Protein AF-0000000066033803 (afdb_homodimer)

pLDDT: mean 94.05, std 11.65, range [29.59, 98.81]

Structure (mmCIF, N/CA/C/O backbone):
data_AF-0000000066033803-model_v1
#
loop_
_entity.id
_entity.type
_entity.pdbx_description
1 polymer 'Nucleoside diphosphate kinase'
#
loop_
_atom_site.group_PDB
_atom_site.id
_atom_site.type_symbol
_atom_site.label_atom_id
_atom_site.label_alt_id
_atom_site.label_comp_id
_atom_site.label_asym_id
_atom_site.label_entity_id
_atom_site.label_seq_id
_atom_site.pdbx_PDB_ins_code
_atom_site.Cartn_x
_atom_site.Cartn_y
_atom_site.Cartn_z
_atom_site.occupancy
_atom_site.B_iso_or_equiv
_atom_site.auth_seq_id
_atom_site.auth_comp_id
_atom_site.auth_asym_id
_atom_site.auth_atom_id
_atom_site.pdbx_PDB_model_num
ATOM 1 N N . MET A 1 1 ? 21.031 -4.871 -9.438 1 90.75 1 MET A N 1
ATOM 2 C CA . MET A 1 1 ? 19.859 -4.938 -8.586 1 90.75 1 MET A CA 1
ATOM 3 C C . MET A 1 1 ? 18.688 -5.602 -9.312 1 90.75 1 MET A C 1
ATOM 5 O O . MET A 1 1 ? 18.516 -5.395 -10.516 1 90.75 1 MET A O 1
ATOM 9 N N . GLN A 1 2 ? 18.031 -6.5 -8.609 1 97 2 GLN A N 1
ATOM 10 C CA . GLN A 1 2 ? 16.891 -7.207 -9.188 1 97 2 GLN A CA 1
ATOM 11 C C . GLN A 1 2 ? 15.586 -6.496 -8.852 1 97 2 GLN A C 1
ATOM 13 O O . GLN A 1 2 ? 15.492 -5.797 -7.84 1 97 2 GLN A O 1
ATOM 18 N N . ARG A 1 3 ? 14.672 -6.641 -9.82 1 97.62 3 ARG A N 1
ATOM 19 C CA . ARG A 1 3 ? 13.297 -6.219 -9.578 1 97.62 3 ARG A CA 1
ATOM 20 C C . ARG A 1 3 ? 12.344 -7.406 -9.648 1 97.62 3 ARG A C 1
ATOM 22 O O . ARG A 1 3 ? 12.523 -8.305 -10.477 1 97.62 3 ARG A O 1
ATOM 29 N N . THR A 1 4 ? 11.414 -7.418 -8.812 1 98.38 4 THR A N 1
ATOM 30 C CA . THR A 1 4 ? 10.43 -8.492 -8.797 1 98.38 4 THR A CA 1
ATOM 31 C C . THR A 1 4 ? 9.023 -7.93 -8.57 1 98.38 4 THR A C 1
ATOM 33 O O . THR A 1 4 ? 8.867 -6.836 -8.016 1 98.38 4 THR A O 1
ATOM 36 N N . LEU A 1 5 ? 8.031 -8.641 -9.062 1 98.69 5 LEU A N 1
ATOM 37 C CA . LEU A 1 5 ? 6.633 -8.289 -8.852 1 98.69 5 LEU A CA 1
ATOM 38 C C . LEU A 1 5 ? 6.059 -9.031 -7.652 1 98.69 5 LEU A C 1
ATOM 40 O O . LEU A 1 5 ? 6.289 -10.234 -7.488 1 98.69 5 LEU A O 1
ATOM 44 N N . VAL A 1 6 ? 5.355 -8.344 -6.84 1 98.81 6 VAL A N 1
ATOM 45 C CA . VAL A 1 6 ? 4.543 -8.922 -5.77 1 98.81 6 VAL A CA 1
ATOM 46 C C . VAL A 1 6 ? 3.086 -8.492 -5.945 1 98.81 6 VAL A C 1
ATOM 48 O O . VAL A 1 6 ? 2.803 -7.32 -6.199 1 98.81 6 VAL A O 1
ATOM 51 N N . LEU A 1 7 ? 2.199 -9.398 -5.902 1 98.81 7 LEU A N 1
ATOM 52 C CA . LEU A 1 7 ? 0.768 -9.133 -5.824 1 98.81 7 LEU A CA 1
ATOM 53 C C . LEU A 1 7 ? 0.216 -9.531 -4.457 1 98.81 7 LEU A C 1
ATOM 55 O O . LEU A 1 7 ? 0.415 -10.664 -4.012 1 98.81 7 LEU A O 1
ATOM 59 N N . ILE A 1 8 ? -0.354 -8.617 -3.816 1 98.81 8 ILE A N 1
ATOM 60 C CA . ILE A 1 8 ? -1.174 -8.953 -2.658 1 98.81 8 ILE A CA 1
ATOM 61 C C . ILE A 1 8 ? -2.605 -9.234 -3.102 1 98.81 8 ILE A C 1
ATOM 63 O O . ILE A 1 8 ? -3.279 -8.359 -3.646 1 98.81 8 ILE A O 1
ATOM 67 N N . LYS A 1 9 ? -3.059 -10.422 -2.859 1 98.44 9 LYS A N 1
ATOM 68 C CA . LYS A 1 9 ? -4.258 -10.961 -3.496 1 98.44 9 LYS A CA 1
ATOM 69 C C . LYS A 1 9 ? -5.508 -10.609 -2.699 1 98.44 9 LYS A C 1
ATOM 71 O O . LYS A 1 9 ? -5.418 -10.094 -1.582 1 98.44 9 LYS A O 1
ATOM 76 N N . PRO A 1 10 ? -6.703 -10.883 -3.242 1 98 10 PRO A N 1
ATOM 77 C CA . PRO A 1 10 ? -7.965 -10.453 -2.635 1 98 10 PRO A CA 1
ATOM 78 C C . PRO A 1 10 ? -8.18 -11.039 -1.238 1 98 10 PRO A C 1
ATOM 80 O O . PRO A 1 10 ? -8.734 -10.367 -0.365 1 98 10 PRO A O 1
ATOM 83 N N . ASP A 1 11 ? -7.75 -12.227 -1.008 1 97.62 11 ASP A N 1
ATOM 84 C CA . ASP A 1 11 ? -7.992 -12.852 0.29 1 97.62 11 ASP A CA 1
ATOM 85 C C . ASP A 1 11 ? -7.207 -12.141 1.393 1 97.62 11 ASP A C 1
ATOM 87 O O . ASP A 1 11 ? -7.613 -12.148 2.557 1 97.62 11 ASP A O 1
ATOM 91 N N . ALA A 1 12 ? -6.043 -11.578 1.064 1 97.94 12 ALA A N 1
ATOM 92 C CA . ALA A 1 12 ? -5.289 -10.805 2.045 1 97.94 12 ALA A CA 1
ATOM 93 C C . ALA A 1 12 ? -6.109 -9.617 2.553 1 97.94 12 ALA A C 1
ATOM 95 O O . ALA A 1 12 ? -6.07 -9.289 3.74 1 97.94 12 ALA A O 1
ATOM 96 N N . PHE A 1 13 ? -6.812 -8.945 1.639 1 97.56 13 PHE A N 1
ATOM 97 C CA . PHE A 1 13 ? -7.691 -7.852 2.02 1 97.56 13 PHE A CA 1
ATOM 98 C C . PHE A 1 13 ? -8.844 -8.359 2.881 1 97.56 13 PHE A C 1
ATOM 100 O O . PHE A 1 13 ? -9.148 -7.777 3.926 1 97.56 13 PHE A O 1
ATOM 107 N N . GLU A 1 14 ? -9.461 -9.422 2.436 1 95.81 14 GLU A N 1
ATOM 108 C CA . GLU A 1 14 ? -10.609 -9.984 3.137 1 95.81 14 GLU A CA 1
ATOM 109 C C . GLU A 1 14 ? -10.25 -10.344 4.578 1 95.81 14 GLU A C 1
ATOM 111 O O . GLU A 1 14 ? -11.07 -10.18 5.484 1 95.81 14 GLU A O 1
ATOM 116 N N . ARG A 1 15 ? -9.07 -10.758 4.773 1 96.19 15 ARG A N 1
ATOM 117 C CA . ARG A 1 15 ? -8.672 -11.266 6.078 1 96.19 15 ARG A CA 1
ATOM 118 C C . ARG A 1 15 ? -7.844 -10.234 6.836 1 96.19 15 ARG A C 1
ATOM 120 O O . ARG A 1 15 ? -7.297 -10.523 7.902 1 96.19 15 ARG A O 1
ATOM 127 N N . SER A 1 16 ? -7.676 -9.062 6.328 1 96.81 16 SER A N 1
ATOM 128 C CA . SER A 1 16 ? -6.938 -7.969 6.953 1 96.81 16 SER A CA 1
ATOM 129 C C . SER A 1 16 ? -5.488 -8.359 7.223 1 96.81 16 SER A C 1
ATOM 131 O O . SER A 1 16 ? -4.984 -8.18 8.336 1 96.81 16 SER A O 1
ATOM 133 N N . LEU A 1 17 ? -4.863 -8.844 6.152 1 97.81 17 LEU A N 1
ATOM 134 C CA . LEU A 1 17 ? -3.49 -9.312 6.293 1 97.81 17 LEU A CA 1
ATOM 135 C C . LEU A 1 17 ? -2.549 -8.531 5.383 1 97.81 17 LEU A C 1
ATOM 137 O O . LEU A 1 17 ? -1.372 -8.883 5.258 1 97.81 17 LEU A O 1
ATOM 141 N N . VAL A 1 18 ? -3.018 -7.492 4.746 1 98.56 18 VAL A N 1
ATOM 142 C CA . VAL A 1 18 ? -2.227 -6.719 3.795 1 98.56 18 VAL A CA 1
ATOM 143 C C . VAL A 1 18 ? -0.998 -6.141 4.496 1 98.56 18 VAL A C 1
ATOM 145 O O . VAL A 1 18 ? 0.129 -6.309 4.023 1 98.56 18 VAL A O 1
ATOM 148 N N . ALA A 1 19 ? -1.226 -5.539 5.609 1 98.44 19 ALA A N 1
ATOM 149 C CA . ALA A 1 19 ? -0.136 -4.895 6.336 1 98.44 19 ALA A CA 1
ATOM 150 C C . ALA A 1 19 ? 0.877 -5.922 6.832 1 98.44 19 ALA A C 1
ATOM 152 O O . ALA A 1 19 ? 2.084 -5.66 6.832 1 98.44 19 ALA A O 1
ATOM 153 N N . GLU A 1 20 ? 0.377 -7.043 7.289 1 98.12 20 GLU A N 1
ATOM 154 C CA . GLU A 1 20 ? 1.265 -8.109 7.742 1 98.12 20 GLU A CA 1
ATOM 155 C C . GLU A 1 20 ? 2.199 -8.562 6.625 1 98.12 20 GLU A C 1
ATOM 157 O O . GLU A 1 20 ? 3.408 -8.688 6.828 1 98.12 20 GLU A O 1
ATOM 162 N N . ILE A 1 21 ? 1.65 -8.797 5.461 1 98.62 21 ILE A N 1
ATOM 163 C CA . ILE A 1 21 ? 2.424 -9.242 4.309 1 98.62 21 ILE A CA 1
ATOM 164 C C . ILE A 1 21 ? 3.449 -8.18 3.93 1 98.62 21 ILE A C 1
ATOM 166 O O . ILE A 1 21 ? 4.641 -8.469 3.801 1 98.62 21 ILE A O 1
ATOM 170 N N . MET A 1 22 ? 3 -6.941 3.799 1 98.5 22 MET A N 1
ATOM 171 C CA . MET A 1 22 ? 3.895 -5.844 3.438 1 98.5 22 MET A CA 1
ATOM 172 C C . MET A 1 22 ? 4.977 -5.656 4.496 1 98.5 22 MET A C 1
ATOM 174 O O . MET A 1 22 ? 6.117 -5.32 4.172 1 98.5 22 MET A O 1
ATOM 178 N N . GLY A 1 23 ? 4.586 -5.871 5.762 1 98.25 23 GLY A N 1
ATOM 179 C CA . GLY A 1 23 ? 5.531 -5.711 6.855 1 98.25 23 GLY A CA 1
ATOM 180 C C . GLY A 1 23 ? 6.672 -6.707 6.809 1 98.25 23 GLY A C 1
ATOM 181 O O . GLY A 1 23 ? 7.824 -6.352 7.07 1 98.25 23 GLY A O 1
ATOM 182 N N . ARG A 1 24 ? 6.359 -7.895 6.535 1 98.25 24 ARG A N 1
ATOM 183 C CA . ARG A 1 24 ? 7.387 -8.922 6.457 1 98.25 24 ARG A CA 1
ATOM 184 C C . ARG A 1 24 ? 8.383 -8.625 5.34 1 98.25 24 ARG A C 1
ATOM 186 O O . ARG A 1 24 ? 9.586 -8.859 5.492 1 98.25 24 ARG A O 1
ATOM 193 N N . ILE A 1 25 ? 7.93 -8.086 4.219 1 98.31 25 ILE A N 1
ATOM 194 C CA . ILE A 1 25 ? 8.812 -7.734 3.109 1 98.31 25 ILE A CA 1
ATOM 195 C C . ILE A 1 25 ? 9.594 -6.469 3.453 1 98.31 25 ILE A C 1
ATOM 197 O O . ILE A 1 25 ? 10.797 -6.379 3.174 1 98.31 25 ILE A O 1
ATOM 201 N N . GLU A 1 26 ? 8.922 -5.512 4.074 1 97.5 26 GLU A N 1
ATOM 202 C CA . GLU A 1 26 ? 9.516 -4.23 4.449 1 97.5 26 GLU A CA 1
ATOM 203 C C . GLU A 1 26 ? 10.711 -4.43 5.375 1 97.5 26 GLU A C 1
ATOM 205 O O . GLU A 1 26 ? 11.688 -3.682 5.301 1 97.5 26 GLU A O 1
ATOM 210 N N . LYS A 1 27 ? 10.688 -5.422 6.215 1 96.31 27 LYS A N 1
ATOM 211 C CA . LYS A 1 27 ? 11.758 -5.699 7.168 1 96.31 27 LYS A CA 1
ATOM 212 C C . LYS A 1 27 ? 13.039 -6.113 6.453 1 96.31 27 LYS A C 1
ATOM 214 O O . LYS A 1 27 ? 14.125 -6.07 7.039 1 96.31 27 LYS A O 1
ATOM 219 N N . LYS A 1 28 ? 12.922 -6.52 5.184 1 96.25 28 LYS A N 1
ATOM 220 C CA . LYS A 1 28 ? 14.094 -6.918 4.406 1 96.25 28 LYS A CA 1
ATOM 221 C C . LYS A 1 28 ? 14.742 -5.711 3.729 1 96.25 28 LYS A C 1
ATOM 223 O O . LYS A 1 28 ? 15.805 -5.832 3.115 1 96.25 28 LYS A O 1
ATOM 228 N N . ASN A 1 29 ? 14.07 -4.531 3.77 1 94.94 29 ASN A N 1
ATOM 229 C CA . ASN A 1 29 ? 14.586 -3.246 3.311 1 94.94 29 ASN A CA 1
ATOM 230 C C . ASN A 1 29 ? 14.703 -3.201 1.791 1 94.94 29 ASN A C 1
ATOM 232 O O . ASN A 1 29 ? 15.68 -2.672 1.256 1 94.94 29 ASN A O 1
ATOM 236 N N . PHE A 1 30 ? 13.789 -3.871 1.07 1 96.75 30 PHE A N 1
ATOM 237 C CA . PHE A 1 30 ? 13.688 -3.697 -0.373 1 96.75 30 PHE A CA 1
ATOM 238 C C . PHE A 1 30 ? 13.039 -2.357 -0.712 1 96.75 30 PHE A C 1
ATOM 240 O O . PHE A 1 30 ? 12.195 -1.863 0.035 1 96.75 30 PHE A O 1
ATOM 247 N N . LYS A 1 31 ? 13.438 -1.806 -1.768 1 96 31 LYS A N 1
ATOM 248 C CA . LYS A 1 31 ? 12.883 -0.536 -2.23 1 96 31 LYS A CA 1
ATOM 249 C C . LYS A 1 31 ? 11.609 -0.753 -3.047 1 96 31 LYS A C 1
ATOM 251 O O . LYS A 1 31 ? 11.578 -1.606 -3.936 1 96 31 LYS A O 1
ATOM 256 N N . ILE A 1 32 ? 10.594 -0.02 -2.711 1 97.56 32 ILE A N 1
ATOM 257 C CA . ILE A 1 32 ? 9.422 0.003 -3.574 1 97.56 32 ILE A CA 1
ATOM 258 C C . ILE A 1 32 ? 9.664 0.945 -4.75 1 97.56 32 ILE A C 1
ATOM 260 O O . ILE A 1 32 ? 9.945 2.131 -4.559 1 97.56 32 ILE A O 1
ATOM 264 N N . VAL A 1 33 ? 9.523 0.372 -5.914 1 95.75 33 VAL A N 1
ATOM 265 C CA . VAL A 1 33 ? 9.734 1.13 -7.145 1 95.75 33 VAL A CA 1
ATOM 266 C C . VAL A 1 33 ? 8.391 1.637 -7.672 1 95.75 33 VAL A C 1
ATOM 268 O O . VAL A 1 33 ? 8.305 2.76 -8.18 1 95.75 33 VAL A O 1
ATOM 271 N N . SER A 1 34 ? 7.434 0.837 -7.633 1 96.44 34 SER A N 1
ATOM 272 C CA . SER A 1 34 ? 6.082 1.137 -8.094 1 96.44 34 SER A CA 1
ATOM 273 C C . SER A 1 34 ? 5.043 0.348 -7.309 1 96.44 34 SER A C 1
ATOM 275 O O . SER A 1 34 ? 5.328 -0.742 -6.809 1 96.44 34 SER A O 1
ATOM 277 N N . MET A 1 35 ? 3.971 0.911 -7.227 1 98 35 MET A N 1
ATOM 278 C CA . MET A 1 35 ? 2.85 0.281 -6.535 1 98 35 MET A CA 1
ATOM 279 C C . MET A 1 35 ? 1.519 0.776 -7.09 1 98 35 MET A C 1
ATOM 281 O O . MET A 1 35 ? 1.367 1.963 -7.387 1 98 35 MET A O 1
ATOM 285 N N . LYS A 1 36 ? 0.574 -0.108 -7.285 1 97.31 36 LYS A N 1
ATOM 286 C CA . LYS A 1 36 ? -0.762 0.237 -7.762 1 97.31 36 LYS A CA 1
ATOM 287 C C . LYS A 1 36 ? -1.836 -0.527 -6.992 1 97.31 36 LYS A C 1
ATOM 289 O O . LYS A 1 36 ? -1.674 -1.715 -6.703 1 97.31 36 LYS A O 1
ATOM 294 N N . PHE A 1 37 ? -2.852 0.18 -6.68 1 98.38 37 PHE A N 1
ATOM 295 C CA . PHE A 1 37 ? -4.043 -0.405 -6.07 1 98.38 37 PHE A CA 1
ATOM 296 C C . PHE A 1 37 ? -5.129 -0.63 -7.117 1 98.38 37 PHE A C 1
ATOM 298 O O . PHE A 1 37 ? -5.41 0.255 -7.926 1 98.38 37 PHE A O 1
ATOM 305 N N . TRP A 1 38 ? -5.645 -1.772 -7.121 1 97.88 38 TRP A N 1
ATOM 306 C CA . TRP A 1 38 ? -6.773 -2.145 -7.969 1 97.88 38 TRP A CA 1
ATOM 307 C C . TRP A 1 38 ? -7.988 -2.525 -7.129 1 97.88 38 TRP A C 1
ATOM 309 O O . TRP A 1 38 ? -7.988 -3.564 -6.465 1 97.88 38 TRP A O 1
ATOM 319 N N . SER A 1 39 ?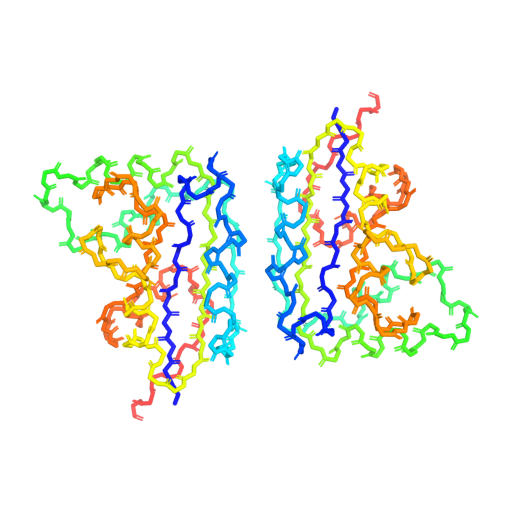 -8.992 -1.64 -7.168 1 97.06 39 SER A N 1
ATOM 320 C CA . SER A 1 39 ? -10.219 -2.018 -6.461 1 97.06 39 SER A CA 1
ATOM 321 C C . SER A 1 39 ? -10.828 -3.281 -7.059 1 97.06 39 SER A C 1
ATOM 323 O O . SER A 1 39 ? -11.359 -4.121 -6.332 1 97.06 39 SER A O 1
ATOM 325 N N . LYS A 1 40 ? -10.766 -3.377 -8.312 1 97.25 40 LYS A N 1
ATOM 326 C CA . LYS A 1 40 ? -11.078 -4.543 -9.133 1 97.25 40 LYS A CA 1
ATOM 327 C C . LYS A 1 40 ? -10.18 -4.617 -10.359 1 97.25 40 LYS A C 1
ATOM 329 O O . LYS A 1 40 ? -10.297 -3.801 -11.281 1 97.25 40 LYS A O 1
ATOM 334 N N . ALA A 1 41 ? -9.281 -5.582 -10.344 1 97.75 41 ALA A N 1
ATOM 335 C CA . ALA A 1 41 ? -8.391 -5.711 -11.5 1 97.75 41 ALA A CA 1
ATOM 336 C C . ALA A 1 41 ? -9.164 -6.168 -12.734 1 97.75 41 ALA A C 1
ATOM 338 O O . ALA A 1 41 ? -10.055 -7.016 -12.633 1 97.75 41 ALA A O 1
ATOM 339 N N . PRO A 1 42 ? -8.844 -5.609 -13.914 1 97.81 42 PRO A N 1
ATOM 340 C CA . PRO A 1 42 ? -9.477 -6.109 -15.133 1 97.81 42 PRO A CA 1
ATOM 341 C C . PRO A 1 42 ? -9.18 -7.586 -15.398 1 97.81 42 PRO A C 1
ATOM 343 O O . PRO A 1 42 ? -8.039 -8.023 -15.234 1 97.81 42 PRO A O 1
ATOM 346 N N . ARG A 1 43 ? -10.188 -8.305 -15.789 1 98.06 43 ARG A N 1
ATOM 347 C CA . ARG A 1 43 ? -10.023 -9.734 -16.016 1 98.06 43 ARG A CA 1
ATOM 348 C C . ARG A 1 43 ? -8.93 -10 -17.047 1 98.06 43 ARG A C 1
ATOM 350 O O . ARG A 1 43 ? -8.148 -10.945 -16.906 1 98.06 43 ARG A O 1
ATOM 357 N N . ASN A 1 44 ? -8.914 -9.188 -18.141 1 98.06 44 ASN A N 1
ATOM 358 C CA . ASN A 1 44 ? -7.918 -9.391 -19.172 1 98.06 44 ASN A CA 1
ATOM 359 C C . ASN A 1 44 ? -6.5 -9.258 -18.625 1 98.06 44 ASN A C 1
ATOM 361 O O . ASN A 1 44 ? -5.59 -9.953 -19.078 1 98.06 44 ASN A O 1
ATOM 365 N N . LEU A 1 45 ? -6.258 -8.383 -17.719 1 98.12 45 LEU A N 1
ATOM 366 C CA . LEU A 1 45 ? -4.961 -8.219 -17.062 1 98.12 45 LEU A CA 1
ATOM 367 C C . LEU A 1 45 ? -4.57 -9.484 -16.312 1 98.12 45 LEU A C 1
ATOM 369 O O . LEU A 1 45 ? -3.428 -9.938 -16.406 1 98.12 45 LEU A O 1
ATOM 373 N N . ILE A 1 46 ? -5.531 -10.031 -15.539 1 98.38 46 ILE A N 1
ATOM 374 C CA . ILE A 1 46 ? -5.312 -11.25 -14.766 1 98.38 46 ILE A CA 1
ATOM 375 C C . ILE A 1 46 ? -5.004 -12.414 -15.719 1 98.38 46 ILE A C 1
ATOM 377 O O . ILE A 1 46 ? -4.07 -13.18 -15.484 1 98.38 46 ILE A O 1
ATOM 381 N N . GLU A 1 47 ? -5.758 -12.516 -16.781 1 98.19 47 GLU A N 1
ATOM 382 C CA . GLU A 1 47 ? -5.559 -13.586 -17.75 1 98.19 47 GLU A CA 1
ATOM 383 C C . GLU A 1 47 ? -4.184 -13.484 -18.406 1 98.19 47 GLU A C 1
ATOM 385 O O . GLU A 1 47 ? -3.525 -14.5 -18.641 1 98.19 47 GLU A O 1
ATOM 390 N N . GLN A 1 48 ? -3.781 -12.312 -18.703 1 97.94 48 GLN A N 1
ATOM 391 C CA . GLN A 1 48 ? -2.445 -12.109 -19.25 1 97.94 48 GLN A CA 1
ATOM 392 C C . GLN A 1 48 ? -1.369 -12.539 -18.266 1 97.94 48 GLN A C 1
ATOM 394 O O . GLN A 1 48 ? -0.378 -13.164 -18.641 1 97.94 48 GLN A O 1
ATOM 399 N N . HIS A 1 49 ? -1.534 -12.203 -17.016 1 97.88 49 HIS A N 1
ATOM 400 C CA .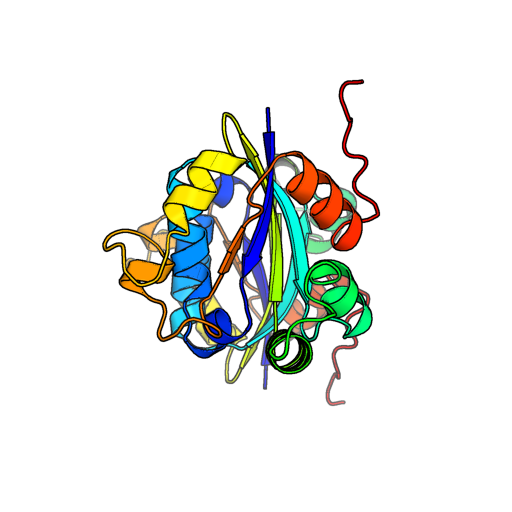 HIS A 1 49 ? -0.584 -12.562 -15.969 1 97.88 49 HIS A CA 1
ATOM 401 C C . HIS A 1 49 ? -0.448 -14.078 -15.844 1 97.88 49 HIS A C 1
ATOM 403 O O . HIS A 1 49 ? 0.651 -14.586 -15.625 1 97.88 49 HIS A O 1
ATOM 409 N N . TYR A 1 50 ? -1.54 -14.742 -15.992 1 96.75 50 TYR A N 1
ATOM 410 C CA . TYR A 1 50 ? -1.543 -16.188 -15.812 1 96.75 50 TYR A CA 1
ATOM 411 C C . TYR A 1 50 ? -1.563 -16.906 -17.156 1 96.75 50 TYR A C 1
ATOM 413 O O . TYR A 1 50 ? -1.945 -18.078 -17.234 1 96.75 50 TYR A O 1
ATOM 421 N N . LYS A 1 51 ? -1.173 -16.266 -18.203 1 96.31 51 LYS A N 1
ATOM 422 C CA . LYS A 1 51 ? -1.301 -16.797 -19.562 1 96.31 51 LYS A CA 1
ATOM 423 C C . LYS A 1 51 ? -0.611 -18.156 -19.688 1 96.31 51 LYS A C 1
ATOM 425 O O . LYS A 1 51 ? -1.068 -19.016 -20.438 1 96.31 51 LYS A O 1
ATOM 430 N N . GLU A 1 52 ? 0.496 -18.375 -19 1 93.06 52 GLU A N 1
ATOM 431 C CA . GLU A 1 52 ? 1.238 -19.641 -19.047 1 93.06 52 GLU A CA 1
ATOM 432 C C . GLU A 1 52 ? 0.425 -20.781 -18.453 1 93.06 52 GLU A C 1
ATOM 434 O O . GLU A 1 52 ? 0.768 -21.953 -18.641 1 93.06 52 GLU A O 1
ATOM 439 N N . HIS A 1 53 ? -0.682 -20.484 -17.766 1 92.38 53 HIS A N 1
ATOM 440 C CA . HIS A 1 53 ? -1.533 -21.484 -17.125 1 92.38 53 HIS A CA 1
ATOM 441 C C . HIS A 1 53 ? -2.895 -21.562 -17.812 1 92.38 53 HIS A C 1
ATOM 443 O O . HIS A 1 53 ? -3.842 -22.125 -17.25 1 92.38 53 HIS A O 1
ATOM 449 N N . SER A 1 54 ? -2.99 -21.047 -18.984 1 94.5 54 SER A N 1
ATOM 450 C CA . SER A 1 54 ? -4.281 -20.891 -19.656 1 94.5 54 SER A CA 1
ATOM 451 C C . SER A 1 54 ? -4.902 -22.25 -19.953 1 94.5 54 SER A C 1
ATOM 453 O O . SER A 1 54 ? -6.121 -22.375 -20.094 1 94.5 54 SER A O 1
ATOM 455 N N . GLU A 1 55 ? -4.059 -23.312 -20 1 95.06 55 GLU A N 1
ATOM 456 C CA . GLU A 1 55 ? -4.566 -24.641 -20.328 1 95.06 55 GLU A CA 1
ATOM 457 C C . GLU A 1 55 ? -4.887 -25.438 -19.078 1 95.06 55 GLU A C 1
ATOM 459 O O . GLU A 1 55 ? -5.434 -26.547 -19.156 1 95.06 55 GLU A O 1
ATOM 464 N N . GLN A 1 56 ? -4.555 -24.969 -17.984 1 93.75 56 GLN A N 1
ATOM 465 C CA . GLN A 1 56 ? -4.801 -25.656 -16.719 1 93.75 56 GLN A CA 1
ATOM 466 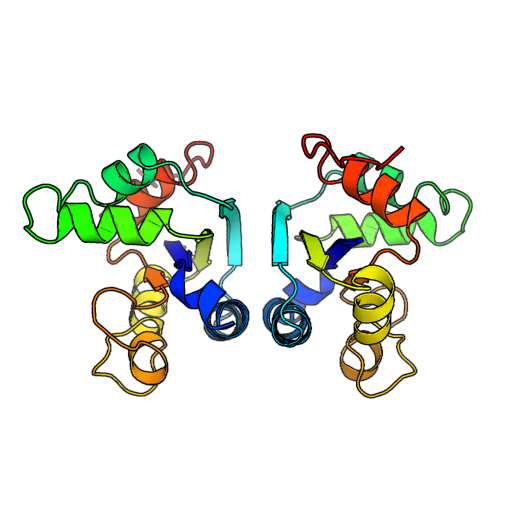C C . GLN A 1 56 ? -6.266 -25.562 -16.312 1 93.75 56 GLN A C 1
ATOM 468 O O . GLN A 1 56 ? -6.91 -24.531 -16.547 1 93.75 56 GLN A O 1
ATOM 473 N N . SER A 1 57 ? -6.73 -26.641 -15.656 1 94.75 57 SER A N 1
ATOM 474 C CA . SER A 1 57 ? -8.133 -26.719 -15.266 1 94.75 57 SER A CA 1
ATOM 475 C C . SER A 1 57 ? -8.492 -25.609 -14.266 1 94.75 57 SER A C 1
ATOM 477 O O . SER A 1 57 ? -9.648 -25.188 -14.188 1 94.75 57 SER A O 1
ATOM 479 N N . TYR A 1 58 ? -7.543 -25.141 -13.531 1 93.12 58 TYR A N 1
ATOM 480 C CA . TYR A 1 58 ? -7.816 -24.172 -12.484 1 93.12 58 TYR A CA 1
ATOM 481 C C . TYR A 1 58 ? -7.711 -22.75 -13.023 1 93.12 58 TYR A C 1
ATOM 483 O O . TYR A 1 58 ? -7.914 -21.781 -12.289 1 93.12 58 TYR A O 1
ATOM 491 N N . PHE A 1 59 ? -7.41 -22.562 -14.305 1 95.88 59 PHE A N 1
ATOM 492 C CA . PHE A 1 59 ? -7.117 -21.25 -14.867 1 95.88 59 PHE A CA 1
ATOM 493 C C . PHE A 1 59 ? -8.273 -20.281 -14.633 1 95.88 59 PHE A C 1
ATOM 495 O O . PHE A 1 59 ? -8.086 -19.203 -14.07 1 95.88 59 PHE A O 1
ATOM 502 N N . ASN A 1 60 ? -9.469 -20.672 -14.969 1 96 60 ASN A N 1
ATOM 503 C CA . ASN A 1 60 ? -10.633 -19.797 -14.844 1 96 60 ASN A CA 1
ATOM 504 C C . ASN A 1 60 ? -10.953 -19.5 -13.383 1 96 60 ASN A C 1
ATOM 506 O O . ASN A 1 60 ? -11.328 -18.375 -13.047 1 96 60 ASN A O 1
ATOM 510 N N . ASP A 1 61 ? -10.812 -20.469 -12.562 1 95.19 61 ASP A N 1
ATOM 511 C CA . ASP A 1 61 ? -11.055 -20.281 -11.133 1 95.19 61 ASP A CA 1
ATOM 512 C C . ASP A 1 61 ? -10.07 -19.281 -10.539 1 95.19 61 ASP A C 1
ATOM 514 O O . ASP A 1 61 ? -10.453 -18.453 -9.703 1 95.19 61 ASP A O 1
ATOM 518 N N . ASN A 1 62 ? -8.828 -19.406 -10.93 1 95.19 62 ASN A N 1
ATOM 519 C CA . ASN A 1 62 ? -7.82 -18.453 -10.477 1 95.19 62 ASN A CA 1
ATOM 520 C C . ASN A 1 62 ? -8.164 -17.031 -10.898 1 95.19 62 ASN A C 1
ATOM 522 O O . ASN A 1 62 ? -8.078 -16.109 -10.094 1 95.19 62 ASN A O 1
ATOM 526 N N . CYS A 1 63 ? -8.516 -16.938 -12.148 1 97.31 63 CYS A N 1
ATOM 527 C CA . CYS A 1 63 ? -8.867 -15.609 -12.664 1 97.31 63 CYS A CA 1
ATOM 528 C C . CYS A 1 63 ? -10.078 -15.047 -11.922 1 97.31 63 CYS A C 1
ATOM 530 O O . CYS A 1 63 ? -10.086 -13.875 -11.539 1 97.31 63 CYS A O 1
ATOM 532 N N . ASP A 1 64 ? -11.117 -15.891 -11.664 1 97.5 64 ASP A N 1
ATOM 533 C CA . ASP A 1 64 ? -12.297 -15.477 -10.914 1 97.5 64 ASP A CA 1
ATOM 534 C C . ASP A 1 64 ? -11.93 -15 -9.516 1 97.5 64 ASP A C 1
ATOM 536 O O . ASP A 1 64 ? -12.438 -13.977 -9.047 1 97.5 64 ASP A O 1
ATOM 540 N N . PHE A 1 65 ? -11.133 -15.719 -8.93 1 96.94 65 PHE A N 1
ATOM 541 C CA . PHE A 1 65 ? -10.688 -15.367 -7.586 1 96.94 65 PHE A CA 1
ATOM 542 C C . PHE A 1 65 ? -9.969 -14.023 -7.586 1 96.94 65 PHE A C 1
ATOM 544 O O . PHE A 1 65 ? -10.25 -13.164 -6.75 1 96.94 65 PHE A O 1
ATOM 551 N N . MET A 1 66 ? -9.047 -13.812 -8.523 1 97.75 66 MET A N 1
ATOM 552 C CA . MET A 1 66 ? -8.211 -12.617 -8.57 1 97.75 66 MET A CA 1
ATOM 553 C C . MET A 1 66 ? -9.047 -11.375 -8.844 1 97.75 66 MET A C 1
ATOM 555 O O . MET A 1 66 ? -8.695 -10.273 -8.398 1 97.75 66 MET A O 1
ATOM 559 N N . VAL A 1 67 ? -10.164 -11.484 -9.523 1 98.06 67 VAL A N 1
ATOM 560 C CA . VAL A 1 67 ? -10.977 -10.312 -9.828 1 98.06 67 VAL A CA 1
ATOM 561 C C . VAL A 1 67 ? -12.047 -10.133 -8.758 1 98.06 67 VAL A C 1
ATOM 563 O O . VAL A 1 67 ? -12.844 -9.195 -8.82 1 98.06 67 VAL A O 1
ATOM 566 N N . SER A 1 68 ? -12.133 -10.977 -7.723 1 97.62 68 SER A N 1
ATOM 567 C CA . SER A 1 68 ? -13.203 -11.008 -6.734 1 97.62 68 SER A CA 1
ATOM 568 C C . SER A 1 68 ? -13.039 -9.891 -5.703 1 97.62 68 SER A C 1
ATOM 570 O O . SER A 1 68 ? -13.961 -9.602 -4.945 1 97.62 68 SER A O 1
ATOM 572 N N . GLY A 1 69 ? -11.906 -9.234 -5.699 1 97.81 69 GLY A N 1
ATOM 573 C CA . GLY A 1 69 ? -11.625 -8.188 -4.723 1 97.81 69 GLY A CA 1
ATOM 574 C C . GLY A 1 69 ? -10.391 -7.379 -5.055 1 97.81 69 GLY A C 1
ATOM 575 O O . GLY A 1 69 ? -9.812 -7.531 -6.133 1 97.81 69 GLY A O 1
ATOM 576 N N . PRO A 1 70 ? -10.023 -6.477 -4.164 1 98.44 70 PRO A N 1
ATOM 577 C CA . PRO A 1 70 ? -8.898 -5.582 -4.438 1 98.44 70 PRO A CA 1
ATOM 578 C C . PRO A 1 70 ? -7.559 -6.312 -4.48 1 98.44 70 PRO A C 1
ATOM 580 O O . PRO A 1 70 ? -7.418 -7.383 -3.879 1 98.44 70 PRO A O 1
ATOM 583 N N . ILE A 1 71 ? -6.656 -5.762 -5.203 1 98.69 71 ILE A N 1
ATOM 584 C CA . ILE A 1 71 ? -5.281 -6.227 -5.34 1 98.69 71 ILE A CA 1
ATOM 585 C C . ILE A 1 71 ? -4.32 -5.047 -5.219 1 98.69 71 ILE A C 1
ATOM 587 O O . ILE A 1 71 ? -4.625 -3.941 -5.676 1 98.69 71 ILE A O 1
ATOM 591 N N . ILE A 1 72 ? -3.246 -5.258 -4.57 1 98.81 72 ILE A N 1
ATOM 592 C CA . ILE A 1 72 ? -2.121 -4.34 -4.699 1 98.81 72 ILE A CA 1
ATOM 593 C C . ILE A 1 72 ? -1.001 -5 -5.496 1 98.81 72 ILE A C 1
ATOM 595 O O . ILE A 1 72 ? -0.637 -6.148 -5.234 1 98.81 72 ILE A O 1
ATOM 599 N N . SER A 1 73 ? -0.521 -4.352 -6.52 1 98.75 73 SER A N 1
ATOM 600 C CA . SER A 1 73 ? 0.678 -4.758 -7.246 1 98.75 73 SER A CA 1
ATOM 601 C C . SER A 1 73 ? 1.87 -3.881 -6.879 1 98.75 73 SER A C 1
ATOM 603 O O . SER A 1 73 ? 1.762 -2.654 -6.848 1 98.75 73 SER A O 1
ATOM 605 N N . ILE A 1 74 ? 2.953 -4.488 -6.586 1 98.62 74 ILE A N 1
ATOM 606 C CA . ILE A 1 74 ? 4.137 -3.766 -6.137 1 98.62 74 ILE A CA 1
ATOM 607 C C . ILE A 1 74 ? 5.367 -4.27 -6.887 1 98.62 74 ILE A C 1
ATOM 609 O O . ILE A 1 74 ? 5.523 -5.477 -7.094 1 98.62 74 ILE A O 1
ATOM 613 N N . VAL A 1 75 ? 6.211 -3.398 -7.293 1 98.31 75 VAL A N 1
ATOM 614 C CA . VAL A 1 75 ? 7.543 -3.742 -7.781 1 98.31 75 VAL A CA 1
ATOM 615 C C . VAL A 1 75 ? 8.578 -3.42 -6.707 1 98.31 75 VAL A C 1
ATOM 617 O O . VAL A 1 75 ? 8.719 -2.266 -6.297 1 98.31 75 VAL A O 1
ATOM 620 N N . TYR A 1 76 ? 9.266 -4.426 -6.254 1 98.19 76 TYR A N 1
ATOM 621 C CA . TYR A 1 76 ? 10.367 -4.266 -5.309 1 98.19 76 TYR A CA 1
ATOM 622 C C . TYR A 1 76 ? 11.711 -4.348 -6.016 1 98.19 76 TYR A C 1
ATOM 624 O O . TYR A 1 76 ? 11.859 -5.074 -7 1 98.19 76 TYR A O 1
ATOM 632 N N . GLU A 1 77 ? 12.672 -3.625 -5.484 1 97.75 77 GLU A N 1
ATOM 633 C CA . GLU A 1 77 ? 14.039 -3.627 -6.004 1 97.75 77 GLU A CA 1
ATOM 634 C C . GLU A 1 77 ? 15.055 -3.859 -4.887 1 97.75 77 GLU A C 1
ATOM 636 O O . GLU A 1 77 ? 14.922 -3.301 -3.795 1 97.75 77 GLU A O 1
ATOM 641 N N . GLY A 1 78 ? 16.031 -4.703 -5.098 1 97.31 78 GLY A N 1
ATOM 642 C CA . GLY A 1 78 ? 17.109 -4.969 -4.16 1 97.31 78 GLY A CA 1
ATOM 643 C C . GLY A 1 78 ? 18.016 -6.109 -4.59 1 97.31 78 GLY A C 1
ATOM 644 O O . GLY A 1 78 ? 17.766 -6.746 -5.617 1 97.31 78 GLY A O 1
ATOM 645 N N . THR A 1 79 ? 19.016 -6.328 -3.84 1 97.25 79 THR A N 1
ATOM 646 C CA . THR A 1 79 ? 19.938 -7.438 -4.098 1 97.25 79 THR A CA 1
ATOM 647 C C . THR A 1 79 ? 19.234 -8.773 -3.867 1 97.25 79 THR A C 1
ATOM 649 O O . THR A 1 79 ? 18.672 -9.016 -2.795 1 97.25 79 THR A O 1
ATOM 652 N N . ASP A 1 80 ? 19.234 -9.625 -4.93 1 97.75 80 ASP A N 1
ATOM 653 C CA . ASP A 1 80 ? 18.641 -10.961 -4.883 1 97.75 80 ASP A CA 1
ATOM 654 C C . ASP A 1 80 ? 17.156 -10.891 -4.496 1 97.75 80 ASP A C 1
ATOM 656 O O . ASP A 1 80 ? 16.672 -11.75 -3.76 1 97.75 80 ASP A O 1
ATOM 660 N N . ALA A 1 81 ? 16.5 -9.828 -4.926 1 98.31 81 ALA A N 1
ATOM 661 C CA . ALA A 1 81 ? 15.109 -9.57 -4.539 1 98.31 81 ALA A CA 1
ATOM 662 C C . ALA A 1 81 ? 14.203 -10.734 -4.945 1 98.31 81 ALA A C 1
ATOM 664 O O . ALA A 1 81 ? 13.312 -11.125 -4.195 1 98.31 81 ALA A O 1
ATOM 665 N N . ILE A 1 82 ? 14.438 -11.312 -6.102 1 98.5 82 ILE A N 1
ATOM 666 C CA . ILE A 1 82 ? 13.562 -12.359 -6.621 1 98.5 82 ILE A CA 1
ATOM 667 C C . ILE A 1 82 ? 13.617 -13.578 -5.703 1 98.5 82 ILE A C 1
ATOM 669 O O . ILE A 1 82 ? 12.594 -14.008 -5.16 1 98.5 82 ILE A O 1
ATOM 673 N N . SER A 1 83 ? 14.797 -14.109 -5.484 1 98.25 83 SER A N 1
ATOM 674 C CA . SER A 1 83 ? 14.938 -15.305 -4.668 1 98.25 83 SER A CA 1
ATOM 675 C C . SER A 1 83 ? 14.547 -15.039 -3.217 1 98.25 83 SER A C 1
ATOM 677 O O . SER A 1 83 ? 13.898 -15.867 -2.576 1 98.25 83 SER A O 1
ATOM 679 N N . LYS A 1 84 ? 14.922 -13.93 -2.67 1 98.25 84 LYS A N 1
ATOM 680 C CA . LYS A 1 84 ? 14.656 -13.617 -1.268 1 98.25 84 LYS A CA 1
ATOM 681 C C . LYS A 1 84 ? 13.164 -13.438 -1.011 1 98.25 84 LYS A C 1
ATOM 683 O O . LYS A 1 84 ? 12.633 -13.945 -0.019 1 98.25 84 LYS A O 1
ATOM 688 N N . ILE A 1 85 ? 12.469 -12.734 -1.898 1 98.62 85 ILE A N 1
ATOM 689 C CA . ILE A 1 85 ? 11.039 -12.523 -1.696 1 98.62 85 ILE A CA 1
ATOM 690 C C . ILE A 1 85 ? 10.273 -13.82 -1.951 1 98.62 85 ILE A C 1
ATOM 692 O O . ILE A 1 85 ? 9.289 -14.117 -1.271 1 98.62 85 ILE A O 1
ATOM 696 N N . ARG A 1 86 ? 10.703 -14.609 -2.857 1 98.31 86 ARG A N 1
ATOM 697 C CA . ARG A 1 86 ? 10.102 -15.922 -3.059 1 98.31 86 ARG A CA 1
ATOM 698 C C . ARG A 1 86 ? 10.234 -16.781 -1.808 1 98.31 86 ARG A C 1
ATOM 700 O O . ARG A 1 86 ? 9.32 -17.531 -1.457 1 98.31 86 ARG A O 1
ATOM 707 N N . ARG A 1 87 ? 11.375 -16.734 -1.221 1 97.94 87 ARG A N 1
ATOM 708 C CA . ARG A 1 87 ? 11.578 -17.484 0.013 1 97.94 87 ARG A CA 1
ATOM 709 C C . ARG A 1 87 ? 10.648 -16.984 1.117 1 97.94 87 ARG A C 1
ATOM 711 O O . ARG A 1 87 ? 10.117 -17.781 1.891 1 97.94 87 ARG A O 1
ATOM 718 N N . LEU A 1 88 ? 10.43 -15.68 1.229 1 98.38 88 LEU A N 1
ATOM 719 C CA . LEU A 1 88 ? 9.516 -15.102 2.205 1 98.38 88 LEU A CA 1
ATOM 720 C C . LEU A 1 88 ? 8.086 -15.57 1.945 1 98.38 88 LEU A C 1
ATOM 722 O O . LEU A 1 88 ? 7.344 -15.867 2.885 1 98.38 88 LEU A O 1
ATOM 726 N N . GLN A 1 89 ? 7.723 -15.547 0.642 1 98.19 89 GLN A N 1
ATOM 727 C CA . GLN A 1 89 ? 6.41 -16.047 0.256 1 98.19 89 GLN A CA 1
ATOM 728 C C . GLN A 1 89 ? 6.211 -17.484 0.731 1 98.19 89 GLN A C 1
ATOM 730 O O . GLN A 1 89 ? 5.227 -17.797 1.406 1 98.19 89 GLN A O 1
ATOM 735 N N . GLY A 1 90 ? 7.117 -18.328 0.313 1 97.38 90 GLY A N 1
ATOM 736 C CA . GLY A 1 90 ? 7.082 -19.734 0.669 1 97.38 90 GLY A CA 1
ATOM 737 C C . GLY A 1 90 ? 5.816 -20.438 0.204 1 97.38 90 GLY A C 1
ATOM 738 O O . GLY A 1 90 ? 5.125 -19.953 -0.69 1 97.38 90 GLY A O 1
ATOM 739 N N . ASN A 1 91 ? 5.648 -21.625 0.67 1 94.75 91 ASN A N 1
ATOM 740 C CA . ASN A 1 91 ? 4.434 -22.391 0.413 1 94.75 91 ASN A CA 1
ATOM 741 C C . ASN A 1 91 ? 3.732 -22.781 1.71 1 94.75 91 ASN A C 1
ATOM 743 O O . ASN A 1 91 ? 4.234 -22.5 2.801 1 94.75 91 ASN A O 1
ATOM 747 N N . ILE A 1 92 ? 2.559 -23.391 1.594 1 93.62 92 ILE A N 1
ATOM 748 C CA . ILE A 1 92 ? 1.669 -23.641 2.723 1 93.62 92 ILE A CA 1
ATOM 749 C C . ILE A 1 92 ? 2.307 -24.656 3.668 1 93.62 92 ILE A C 1
ATOM 751 O O . ILE A 1 92 ? 1.907 -24.766 4.828 1 93.62 92 ILE A O 1
ATOM 755 N N . LEU A 1 93 ? 3.307 -25.344 3.268 1 93.88 93 LEU A N 1
ATOM 756 C CA . LEU A 1 93 ? 3.912 -26.406 4.062 1 93.88 93 LEU A CA 1
ATOM 757 C C . LEU A 1 93 ? 5.191 -25.922 4.734 1 93.88 93 LEU A C 1
ATOM 759 O O . LEU A 1 93 ? 5.84 -26.672 5.469 1 93.88 93 LEU A O 1
ATOM 763 N N . THR A 1 94 ? 5.547 -24.688 4.617 1 96.5 94 THR A N 1
ATOM 764 C CA . THR A 1 94 ? 6.816 -24.172 5.129 1 96.5 94 THR A CA 1
ATOM 765 C C . THR A 1 94 ? 6.578 -23.141 6.219 1 96.5 94 THR A C 1
ATOM 767 O O . THR A 1 94 ? 6.488 -21.938 5.934 1 96.5 94 THR A O 1
ATOM 770 N N . PRO A 1 95 ? 6.574 -23.578 7.508 1 96.62 95 PRO A N 1
ATOM 771 C CA . PRO A 1 95 ? 6.387 -22.625 8.602 1 96.62 95 PRO A CA 1
ATOM 772 C C . PRO A 1 95 ? 7.422 -21.516 8.594 1 96.62 95 PRO A C 1
ATOM 774 O O . PRO A 1 95 ? 8.586 -21.734 8.266 1 96.62 95 PRO A O 1
ATOM 777 N N . GLY A 1 96 ? 7.016 -20.312 8.977 1 97.94 96 GLY A N 1
ATOM 778 C CA . GLY A 1 96 ? 7.91 -19.172 8.992 1 97.94 96 GLY A CA 1
ATOM 779 C C . GLY A 1 96 ? 7.785 -18.297 7.762 1 97.94 96 GLY A C 1
ATOM 780 O O . GLY A 1 96 ? 8.273 -17.172 7.746 1 97.94 96 GLY A O 1
ATOM 781 N N . THR A 1 97 ? 7.133 -18.781 6.684 1 98.38 97 THR A N 1
ATOM 782 C CA . THR A 1 97 ? 6.883 -18.016 5.469 1 98.38 97 THR A CA 1
ATOM 783 C C . THR A 1 97 ? 5.484 -17.406 5.492 1 98.38 97 THR A C 1
ATOM 785 O O . THR A 1 97 ? 4.68 -17.719 6.371 1 98.38 97 THR A O 1
ATOM 788 N N . ILE A 1 98 ? 5.246 -16.547 4.582 1 98.62 98 ILE A N 1
ATOM 789 C CA . ILE A 1 98 ? 3.953 -15.867 4.523 1 98.62 98 ILE A CA 1
ATOM 790 C C . ILE A 1 98 ? 2.85 -16.891 4.262 1 98.62 98 ILE A C 1
ATOM 792 O O . ILE A 1 98 ? 1.876 -16.969 5.016 1 98.62 98 ILE A O 1
ATOM 796 N N . ARG A 1 99 ? 3.027 -17.703 3.242 1 98.31 99 ARG A N 1
ATOM 797 C CA . ARG A 1 99 ? 1.988 -18.688 2.938 1 98.31 99 ARG A CA 1
ATOM 798 C C . ARG A 1 99 ? 1.966 -19.797 3.979 1 98.31 99 ARG A C 1
ATOM 800 O O . ARG A 1 99 ? 0.901 -20.328 4.312 1 98.31 99 ARG A O 1
ATOM 807 N N . GLY A 1 100 ? 3.107 -20.219 4.473 1 97.56 100 GLY A N 1
ATOM 808 C CA . GLY A 1 100 ? 3.162 -21.234 5.512 1 97.56 100 GLY A CA 1
ATOM 809 C C . GLY A 1 100 ? 2.445 -20.828 6.785 1 97.56 100 GLY A C 1
ATOM 810 O O . GLY A 1 100 ? 1.782 -21.656 7.418 1 97.56 100 GLY A O 1
ATOM 811 N N . ASP A 1 101 ? 2.504 -19.609 7.148 1 98.06 101 ASP A N 1
ATOM 812 C CA . ASP A 1 101 ? 1.956 -19.125 8.414 1 98.06 101 ASP A CA 1
ATOM 813 C C . ASP A 1 101 ? 0.495 -18.703 8.25 1 98.06 101 ASP A C 1
ATOM 815 O O . ASP A 1 101 ? -0.292 -18.812 9.195 1 98.06 101 ASP A O 1
ATOM 819 N N . LEU A 1 102 ? 0.142 -18.172 6.98 1 97.75 102 LEU A N 1
ATOM 820 C CA . LEU A 1 102 ? -1.091 -17.391 6.953 1 97.75 102 LEU A CA 1
ATOM 821 C C . LEU A 1 102 ? -2.068 -17.953 5.93 1 97.75 102 LEU A C 1
ATOM 823 O O . LEU A 1 102 ? -3.264 -17.656 5.973 1 97.75 102 LEU A O 1
ATOM 827 N N . ALA A 1 103 ? -1.537 -18.688 4.98 1 95.94 103 ALA A N 1
ATOM 828 C CA . ALA A 1 103 ? -2.418 -19.094 3.891 1 95.94 103 ALA A CA 1
ATOM 829 C C . ALA A 1 103 ? -3.322 -20.25 4.32 1 95.94 103 ALA A C 1
ATOM 831 O O . ALA A 1 103 ? -2.914 -21.094 5.109 1 95.94 103 ALA A O 1
ATOM 832 N N . ASN A 1 104 ? -4.543 -20.219 3.809 1 86.81 104 ASN A N 1
ATOM 833 C CA . ASN A 1 104 ? -5.527 -21.266 4.109 1 86.81 104 ASN A CA 1
ATOM 834 C C . ASN A 1 104 ? -5.43 -22.422 3.133 1 86.81 104 ASN A C 1
ATOM 836 O O . ASN A 1 104 ? -5.637 -23.578 3.512 1 86.81 104 ASN A O 1
ATOM 840 N N . ASP A 1 105 ? -5.246 -22.047 1.868 1 83.75 105 ASP A N 1
ATOM 841 C CA . ASP A 1 105 ? -5.172 -23.094 0.856 1 83.75 105 ASP A CA 1
ATOM 842 C C . ASP A 1 105 ? -4.332 -22.656 -0.337 1 83.75 105 ASP A C 1
ATOM 844 O O . ASP A 1 105 ? -3.73 -21.578 -0.312 1 83.75 105 ASP A O 1
ATOM 848 N N . ILE A 1 106 ? -4.316 -23.531 -1.318 1 78.56 106 ILE A N 1
ATOM 849 C CA . ILE A 1 106 ? -3.359 -23.391 -2.41 1 78.56 106 ILE A CA 1
ATOM 850 C C . ILE A 1 106 ? -3.85 -22.328 -3.393 1 78.56 106 ILE A C 1
ATOM 852 O O . ILE A 1 106 ? -3.074 -21.828 -4.203 1 78.56 106 ILE A O 1
ATOM 856 N N . ARG A 1 107 ? -5.035 -21.953 -3.387 1 77.38 107 ARG A N 1
ATOM 857 C CA . ARG A 1 107 ? -5.551 -20.938 -4.297 1 77.38 107 ARG A CA 1
ATOM 858 C C . ARG A 1 107 ? -5.609 -19.578 -3.615 1 77.38 107 ARG A C 1
ATOM 860 O O . ARG A 1 107 ? -5.066 -18.594 -4.129 1 77.38 107 ARG A O 1
ATOM 867 N N . GLU A 1 108 ? -6.27 -19.562 -2.486 1 88.62 108 GLU A N 1
ATOM 868 C CA . GLU A 1 108 ? -6.312 -18.375 -1.634 1 88.62 108 GLU A CA 1
ATOM 869 C C . GLU A 1 108 ? -5.086 -18.297 -0.729 1 88.62 108 GLU A C 1
ATOM 871 O O . GLU A 1 108 ? -5.164 -18.625 0.458 1 88.62 108 GLU A O 1
ATOM 876 N N . ASN A 1 109 ? -4.035 -17.812 -1.455 1 93.69 109 ASN A N 1
ATOM 877 C CA . ASN A 1 109 ? -2.773 -17.938 -0.733 1 93.69 109 ASN A CA 1
ATOM 878 C C . ASN A 1 109 ? -2.084 -16.578 -0.577 1 93.69 109 ASN A C 1
ATOM 880 O O . ASN A 1 109 ? -0.858 -16.516 -0.485 1 93.69 109 ASN A O 1
ATOM 884 N N . LEU A 1 110 ? -2.799 -15.477 -0.646 1 97.94 110 LEU A N 1
ATOM 885 C CA . LEU A 1 110 ? -2.508 -14.172 -0.065 1 97.94 110 LEU A CA 1
ATOM 886 C C . LEU A 1 110 ? -1.589 -13.359 -0.974 1 97.94 110 LEU A C 1
ATOM 888 O O . LEU A 1 110 ? -1.76 -12.148 -1.116 1 97.94 110 LEU A O 1
ATOM 892 N N . ILE A 1 111 ? -0.565 -14.07 -1.615 1 98.56 111 ILE A N 1
ATOM 893 C CA . ILE A 1 111 ? 0.496 -13.289 -2.24 1 98.56 111 ILE A CA 1
ATOM 894 C C . ILE A 1 111 ? 1.038 -14.031 -3.457 1 98.56 111 ILE A C 1
ATOM 896 O O . ILE A 1 111 ? 1.038 -15.266 -3.49 1 98.56 111 ILE A O 1
ATOM 900 N N . HIS A 1 112 ? 1.392 -13.367 -4.48 1 98.19 112 HIS A N 1
ATOM 901 C CA . HIS A 1 112 ? 2.18 -13.844 -5.613 1 98.19 112 HIS A CA 1
ATOM 902 C C . HIS A 1 112 ? 3.508 -13.102 -5.711 1 98.19 112 HIS A C 1
ATOM 904 O O . HIS A 1 112 ? 3.549 -11.875 -5.578 1 98.19 112 HIS A O 1
ATOM 910 N N . ALA A 1 113 ? 4.582 -13.797 -5.91 1 98.5 113 ALA A N 1
ATOM 911 C CA . ALA A 1 113 ? 5.891 -13.227 -6.223 1 98.5 113 ALA A CA 1
ATOM 912 C C . ALA A 1 113 ? 6.504 -13.898 -7.445 1 98.5 113 ALA A C 1
ATOM 914 O O . ALA A 1 113 ? 6.41 -15.125 -7.602 1 98.5 113 ALA A O 1
ATOM 915 N N . SER A 1 114 ? 7.117 -13.078 -8.242 1 98.12 114 SER A N 1
ATOM 916 C CA . SER A 1 114 ? 7.75 -13.648 -9.422 1 98.12 114 SER A CA 1
ATOM 917 C C . SER A 1 114 ? 8.758 -14.727 -9.047 1 98.12 114 SER A C 1
ATOM 919 O O . SER A 1 114 ? 9.453 -14.602 -8.031 1 98.12 114 SER A O 1
ATOM 921 N N . ASP A 1 115 ? 8.906 -15.742 -9.898 1 96.38 115 ASP A N 1
ATOM 922 C CA . ASP A 1 115 ? 9.719 -16.891 -9.5 1 96.38 115 ASP A CA 1
ATOM 923 C C . ASP A 1 115 ? 11.031 -16.922 -10.273 1 96.38 115 ASP A C 1
ATOM 925 O O . ASP A 1 115 ? 11.891 -17.781 -10.016 1 96.38 115 ASP A O 1
ATOM 929 N N . SER A 1 116 ? 11.227 -16.047 -11.258 1 97.31 116 SER A N 1
ATOM 930 C CA . SER A 1 116 ? 12.445 -15.984 -12.047 1 97.31 116 SER A CA 1
ATOM 931 C C . SER A 1 116 ? 12.656 -14.586 -12.625 1 97.31 116 SER A C 1
ATOM 933 O O . SER A 1 116 ? 11.75 -13.758 -12.594 1 97.31 116 SER A O 1
ATOM 935 N N . GLU A 1 117 ? 13.867 -14.391 -13.086 1 97 117 GLU A N 1
ATOM 936 C CA . GLU A 1 117 ? 14.156 -13.109 -13.727 1 97 117 GLU A CA 1
ATOM 937 C C . GLU A 1 117 ? 13.273 -12.891 -14.953 1 97 117 GLU A C 1
ATOM 939 O O . GLU A 1 117 ? 12.727 -11.805 -15.141 1 97 117 GLU A O 1
ATOM 944 N N . ASP A 1 118 ? 13.133 -13.922 -15.75 1 96.75 118 ASP A N 1
ATOM 945 C CA . ASP A 1 118 ? 12.297 -13.828 -16.938 1 96.75 118 ASP A CA 1
ATOM 946 C C . ASP A 1 118 ? 10.844 -13.523 -16.578 1 96.75 118 ASP A C 1
ATOM 948 O O . ASP A 1 118 ? 10.219 -12.656 -17.188 1 96.75 118 ASP A O 1
ATOM 952 N N . SER A 1 119 ? 10.266 -14.203 -15.602 1 96.94 119 SER A N 1
ATOM 953 C CA . SER A 1 119 ? 8.883 -13.969 -15.188 1 96.94 119 SER A CA 1
ATOM 954 C C . SER A 1 119 ? 8.703 -12.578 -14.594 1 96.94 119 SER A C 1
ATOM 956 O O . SER A 1 119 ? 7.676 -11.93 -14.812 1 96.94 119 SER A O 1
ATOM 958 N N . ALA A 1 120 ? 9.711 -12.172 -13.828 1 97.69 120 ALA A N 1
ATOM 959 C CA . ALA A 1 120 ? 9.648 -10.836 -13.242 1 97.69 120 ALA A CA 1
ATOM 960 C C . ALA A 1 120 ? 9.531 -9.773 -14.32 1 97.69 120 ALA A C 1
ATOM 962 O O . ALA A 1 120 ? 8.672 -8.891 -14.242 1 97.69 120 ALA A O 1
ATOM 963 N N . VAL A 1 121 ? 10.383 -9.859 -15.312 1 96.56 121 VAL A N 1
ATOM 964 C CA . VAL A 1 121 ? 10.367 -8.898 -16.406 1 96.56 121 VAL A CA 1
ATOM 965 C C . VAL A 1 121 ? 9.008 -8.914 -17.094 1 96.56 121 VAL A C 1
ATOM 967 O O . VAL A 1 121 ? 8.406 -7.863 -17.312 1 96.56 121 VAL A O 1
ATOM 970 N N . ASP A 1 122 ? 8.57 -10.086 -17.406 1 96.56 122 ASP A N 1
ATOM 971 C CA . ASP A 1 122 ? 7.293 -10.242 -18.094 1 96.56 122 ASP A CA 1
ATOM 972 C C . ASP A 1 122 ? 6.137 -9.711 -17.25 1 96.56 122 ASP A C 1
ATOM 974 O O . ASP A 1 122 ? 5.328 -8.914 -17.734 1 96.56 122 ASP A O 1
ATOM 978 N N . GLU A 1 123 ? 6.035 -10.141 -16.047 1 98 123 GLU A N 1
ATOM 979 C CA . GLU A 1 123 ? 4.93 -9.781 -15.164 1 98 123 GLU A CA 1
ATOM 980 C C . GLU A 1 123 ? 4.93 -8.281 -14.859 1 98 123 GLU A C 1
ATOM 982 O O . GLU A 1 123 ? 3.873 -7.648 -14.844 1 98 123 GLU A O 1
ATOM 987 N N . ILE A 1 124 ? 6.094 -7.699 -14.602 1 97.81 124 ILE A N 1
ATOM 988 C CA . ILE A 1 124 ? 6.188 -6.266 -14.359 1 97.81 124 ILE A CA 1
ATOM 989 C C . ILE A 1 124 ? 5.688 -5.5 -15.586 1 97.81 124 ILE A C 1
ATOM 991 O O . ILE A 1 124 ? 4.984 -4.496 -15.453 1 97.81 124 ILE A O 1
ATOM 995 N N . SER A 1 125 ? 6.02 -5.98 -16.781 1 97.25 125 SER A N 1
ATOM 996 C CA . SER A 1 125 ? 5.582 -5.312 -18 1 97.25 125 SER A CA 1
ATOM 997 C C . SER A 1 125 ? 4.062 -5.352 -18.141 1 97.25 125 SER A C 1
ATOM 999 O O . SER A 1 125 ? 3.467 -4.449 -18.734 1 97.25 125 SER A O 1
ATOM 1001 N N . ILE A 1 126 ? 3.396 -6.375 -17.578 1 97.69 126 ILE A N 1
ATOM 1002 C CA . ILE A 1 126 ? 1.946 -6.531 -17.625 1 97.69 126 ILE A CA 1
ATOM 1003 C C . ILE A 1 126 ? 1.29 -5.562 -16.641 1 97.69 126 ILE A C 1
ATOM 1005 O O . ILE A 1 126 ? 0.375 -4.82 -17 1 97.69 126 ILE A O 1
ATOM 1009 N N . TRP A 1 127 ? 1.746 -5.5 -15.43 1 98.06 127 TRP A N 1
ATOM 1010 C CA . TRP A 1 127 ? 1.094 -4.77 -14.352 1 98.06 127 TRP A CA 1
ATOM 1011 C C . TRP A 1 127 ? 1.505 -3.301 -14.359 1 98.06 127 TRP A C 1
ATOM 1013 O O . TRP A 1 127 ? 0.782 -2.443 -13.844 1 98.06 127 TRP A O 1
ATOM 1023 N N . PHE A 1 128 ? 2.68 -3.002 -14.875 1 97.25 128 PHE A N 1
ATOM 1024 C CA . PHE A 1 128 ? 3.238 -1.658 -14.953 1 97.25 128 PHE A CA 1
ATOM 1025 C C . PHE A 1 128 ? 3.805 -1.392 -16.344 1 97.25 128 PHE A C 1
ATOM 1027 O O . PHE A 1 128 ? 5.008 -1.181 -16.5 1 97.25 128 PHE A O 1
ATOM 1034 N N . PRO A 1 129 ? 2.99 -1.301 -17.312 1 92.5 129 PRO A N 1
ATOM 1035 C CA . PRO A 1 129 ? 3.471 -1.142 -18.688 1 92.5 129 PRO A CA 1
ATOM 1036 C C . PRO A 1 129 ? 4.238 0.161 -18.906 1 92.5 129 PRO A C 1
ATOM 1038 O O . PRO A 1 129 ? 5.031 0.27 -19.844 1 92.5 129 PRO A O 1
ATOM 1041 N N . GLU A 1 130 ? 4.066 1.106 -18.062 1 84.5 130 GLU A N 1
ATOM 1042 C CA . GLU A 1 130 ? 4.758 2.387 -18.172 1 84.5 130 GLU A CA 1
ATOM 1043 C C . GLU A 1 130 ? 6.172 2.303 -17.594 1 84.5 130 GLU A C 1
ATOM 1045 O O . GLU A 1 130 ? 7 3.182 -17.844 1 84.5 130 GLU A O 1
ATOM 1050 N N . THR A 1 131 ? 6.391 1.304 -16.812 1 73.5 131 THR A N 1
ATOM 1051 C CA . THR A 1 131 ? 7.68 1.172 -16.141 1 73.5 131 THR A CA 1
ATOM 1052 C C . THR A 1 131 ? 8.734 0.636 -17.109 1 73.5 131 THR A C 1
ATOM 1054 O O . THR A 1 131 ? 8.547 -0.416 -17.719 1 73.5 131 THR A O 1
ATOM 1057 N N . LYS A 1 132 ? 9.688 1.576 -17.578 1 59.03 132 LYS A N 1
ATOM 1058 C CA . LYS A 1 132 ? 10.797 1.136 -18.422 1 59.03 132 LYS A CA 1
ATOM 1059 C C . LYS A 1 132 ? 11.758 0.247 -17.641 1 59.03 132 LYS A C 1
ATOM 1061 O O . LYS A 1 132 ? 12.273 0.646 -16.594 1 59.03 132 LYS A O 1
ATOM 1066 N N . MET A 1 133 ? 11.688 -1.04 -17.672 1 56.78 133 MET A N 1
ATOM 1067 C CA . MET A 1 133 ? 12.672 -1.9 -17.031 1 56.78 133 MET A CA 1
ATOM 1068 C C . MET A 1 133 ? 13.977 -1.938 -17.828 1 56.78 133 MET A C 1
ATOM 1070 O O . MET A 1 133 ? 13.953 -1.985 -19.047 1 56.78 133 MET A O 1
ATOM 1074 N N . GLU A 1 134 ? 14.938 -1.165 -17.438 1 45.56 134 GLU A N 1
ATOM 1075 C CA . GLU A 1 134 ? 16.219 -1.267 -18.125 1 45.56 134 GLU A CA 1
ATOM 1076 C C . GLU A 1 134 ? 16.719 -2.707 -18.156 1 45.56 134 GLU A C 1
ATOM 1078 O O . GLU A 1 134 ? 16.828 -3.35 -17.109 1 45.56 134 GLU A O 1
ATOM 1083 N N . THR A 1 135 ? 16.406 -3.445 -19.109 1 37.94 135 THR A N 1
ATOM 1084 C CA . THR A 1 135 ? 17.078 -4.715 -19.344 1 37.94 135 THR A CA 1
ATOM 1085 C C . THR A 1 135 ? 18.547 -4.492 -19.672 1 37.94 135 THR A C 1
ATOM 1087 O O . THR A 1 135 ? 18.891 -3.615 -20.469 1 37.94 135 THR A O 1
ATOM 1090 N N . ASP A 1 136 ? 19.375 -4.551 -18.703 1 33.59 136 ASP A N 1
ATOM 1091 C CA . ASP A 1 136 ? 20.781 -4.625 -19.125 1 33.59 136 ASP A CA 1
ATOM 1092 C C . ASP A 1 136 ? 20.953 -5.574 -20.312 1 33.59 136 ASP A C 1
ATOM 1094 O O . ASP A 1 136 ? 20.703 -6.777 -20.188 1 33.59 136 ASP A O 1
ATOM 1098 N N . ASN A 1 137 ? 20.531 -5.246 -21.438 1 30.08 137 ASN A N 1
ATOM 1099 C CA . ASN A 1 137 ? 21.297 -5.914 -22.5 1 30.08 137 ASN A CA 1
ATOM 1100 C C . ASN A 1 137 ? 22.75 -5.457 -22.516 1 30.08 137 ASN A C 1
ATOM 1102 O O . ASN A 1 137 ? 23.031 -4.266 -22.344 1 30.08 137 ASN A O 1
ATOM 1106 N N . MET B 1 1 ? -21.547 7.059 4.93 1 90.75 1 MET B N 1
ATOM 1107 C CA . MET B 1 1 ? -20.156 6.637 5.066 1 90.75 1 MET B CA 1
ATOM 1108 C C . MET B 1 1 ? -19.203 7.789 4.762 1 90.75 1 MET B C 1
ATOM 1110 O O . MET B 1 1 ? -19.469 8.602 3.869 1 90.75 1 MET B O 1
ATOM 1114 N N . GLN B 1 2 ? -18.219 7.934 5.605 1 97.06 2 GLN B N 1
ATOM 1115 C CA . GLN B 1 2 ? -17.219 8.992 5.43 1 97.06 2 GLN B CA 1
ATOM 1116 C C . GLN B 1 2 ? -16 8.484 4.672 1 97.06 2 GLN B C 1
ATOM 1118 O O . GLN B 1 2 ? -15.695 7.289 4.703 1 97.06 2 GLN B O 1
ATOM 1123 N N . ARG B 1 3 ? -15.445 9.422 3.92 1 97.75 3 ARG B N 1
ATOM 1124 C CA . ARG B 1 3 ? -14.148 9.172 3.303 1 97.75 3 ARG B CA 1
ATOM 1125 C C . ARG B 1 3 ? -13.094 10.141 3.834 1 97.75 3 ARG B C 1
ATOM 1127 O O . ARG B 1 3 ? -13.391 11.312 4.082 1 97.75 3 ARG B O 1
ATOM 1134 N N . THR B 1 4 ? -11.953 9.672 4.039 1 98.38 4 THR B N 1
ATOM 1135 C CA . THR B 1 4 ? -10.859 10.5 4.531 1 98.38 4 THR B CA 1
ATOM 1136 C C . THR B 1 4 ? -9.562 10.18 3.787 1 98.38 4 THR B C 1
ATOM 1138 O O . THR B 1 4 ? -9.406 9.086 3.246 1 98.38 4 THR B O 1
ATOM 1141 N N . LEU B 1 5 ? -8.695 11.148 3.713 1 98.69 5 LEU B N 1
ATOM 1142 C CA . LEU B 1 5 ? -7.379 10.977 3.115 1 98.69 5 LEU B CA 1
ATOM 1143 C C . LEU B 1 5 ? -6.336 10.656 4.18 1 98.69 5 LEU B C 1
ATOM 1145 O O . LEU B 1 5 ? -6.316 11.273 5.246 1 98.69 5 LEU B O 1
ATOM 1149 N N . VAL B 1 6 ? -5.512 9.711 3.908 1 98.81 6 VAL B N 1
ATOM 1150 C CA . VAL B 1 6 ? -4.32 9.406 4.691 1 98.81 6 VAL B CA 1
ATOM 1151 C C . VAL B 1 6 ? -3.082 9.477 3.803 1 98.81 6 VAL B C 1
ATOM 1153 O O . VAL B 1 6 ? -3.08 8.953 2.688 1 98.81 6 VAL B O 1
ATOM 1156 N N . LEU B 1 7 ? -2.107 10.172 4.215 1 98.81 7 LEU B N 1
ATOM 1157 C CA . LEU B 1 7 ? -0.786 10.148 3.596 1 98.81 7 LEU B CA 1
ATOM 1158 C C . LEU B 1 7 ? 0.232 9.477 4.508 1 98.81 7 LEU B C 1
ATOM 1160 O O . LEU B 1 7 ? 0.369 9.852 5.676 1 98.81 7 LEU B O 1
ATOM 1164 N N . ILE B 1 8 ? 0.829 8.5 4.02 1 98.81 8 ILE B N 1
ATOM 1165 C CA . ILE B 1 8 ? 2.021 7.973 4.676 1 98.81 8 ILE B CA 1
ATOM 1166 C C . ILE B 1 8 ? 3.258 8.711 4.168 1 98.81 8 ILE B C 1
ATOM 1168 O O . ILE B 1 8 ? 3.576 8.648 2.977 1 98.81 8 ILE B O 1
ATOM 1172 N N . LYS B 1 9 ? 3.941 9.367 5.051 1 98.38 9 LYS B N 1
ATOM 1173 C CA . LYS B 1 9 ? 4.934 10.383 4.695 1 98.38 9 LYS B CA 1
ATOM 1174 C C . LYS B 1 9 ? 6.309 9.75 4.492 1 98.38 9 LYS B C 1
ATOM 1176 O O . LYS B 1 9 ? 6.508 8.57 4.793 1 98.38 9 LYS B O 1
ATOM 1181 N N . PRO B 1 10 ? 7.293 10.5 3.996 1 98 10 PRO B N 1
ATOM 1182 C CA . PRO B 1 10 ? 8.602 9.961 3.621 1 98 10 PRO B CA 1
ATOM 1183 C C . PRO B 1 10 ? 9.336 9.328 4.801 1 98 10 PRO B C 1
ATOM 1185 O O . PRO B 1 10 ? 10.039 8.328 4.629 1 98 10 PRO B O 1
ATOM 1188 N N . ASP B 1 11 ? 9.203 9.867 5.953 1 97.56 11 ASP B N 1
ATOM 1189 C CA . ASP B 1 11 ? 9.945 9.336 7.094 1 97.56 11 ASP B CA 1
ATOM 1190 C C . ASP B 1 11 ? 9.461 7.934 7.457 1 97.56 11 ASP B C 1
ATOM 1192 O O . ASP B 1 11 ? 10.227 7.133 8.008 1 97.56 11 ASP B O 1
ATOM 1196 N N . ALA B 1 12 ? 8.18 7.641 7.23 1 97.94 12 ALA B N 1
ATOM 1197 C CA . ALA B 1 12 ? 7.676 6.289 7.461 1 97.94 12 ALA B CA 1
ATOM 1198 C C . ALA B 1 12 ? 8.422 5.27 6.609 1 97.94 12 ALA B C 1
ATOM 1200 O O . ALA B 1 12 ? 8.727 4.168 7.07 1 97.94 12 ALA B O 1
ATOM 1201 N N . PHE B 1 13 ? 8.672 5.613 5.355 1 97.56 13 PHE B N 1
ATOM 1202 C CA . PHE B 1 13 ? 9.453 4.754 4.473 1 97.56 13 PHE B CA 1
ATOM 1203 C C . PHE B 1 13 ? 10.883 4.621 4.98 1 97.56 13 PHE B C 1
ATOM 1205 O O . PHE B 1 13 ? 11.422 3.512 5.059 1 97.56 13 PHE B O 1
ATOM 1212 N N . GLU B 1 14 ? 11.484 5.738 5.312 1 95.75 14 GLU B N 1
ATOM 1213 C CA . GLU B 1 14 ? 12.875 5.758 5.77 1 95.75 14 GLU B CA 1
ATOM 1214 C C . GLU B 1 14 ? 13.062 4.855 6.988 1 95.75 14 GLU B C 1
ATOM 1216 O O . GLU B 1 14 ? 14.094 4.199 7.125 1 95.75 14 GLU B O 1
ATOM 1221 N N . ARG B 1 15 ? 12.086 4.801 7.793 1 96.12 15 ARG B N 1
ATOM 1222 C CA . ARG B 1 15 ? 12.203 4.094 9.062 1 96.12 15 ARG B CA 1
ATOM 1223 C C . ARG B 1 15 ? 11.523 2.732 9 1 96.12 15 ARG B C 1
ATOM 1225 O O . ARG B 1 15 ? 11.398 2.049 10.016 1 96.12 15 ARG B O 1
ATOM 1232 N N . SER B 1 16 ? 11.016 2.326 7.883 1 96.88 16 SER B N 1
ATOM 1233 C CA . SER B 1 16 ? 10.359 1.04 7.668 1 96.88 16 SER B CA 1
ATOM 1234 C C . SER B 1 16 ? 9.156 0.875 8.586 1 96.88 16 SER B C 1
ATOM 1236 O O . SER B 1 16 ? 9.016 -0.149 9.258 1 96.88 16 SER B O 1
ATOM 1238 N N . LEU B 1 17 ? 8.297 1.889 8.531 1 97.81 17 LEU B N 1
ATOM 1239 C CA . LEU B 1 17 ? 7.133 1.881 9.406 1 97.81 17 LEU B C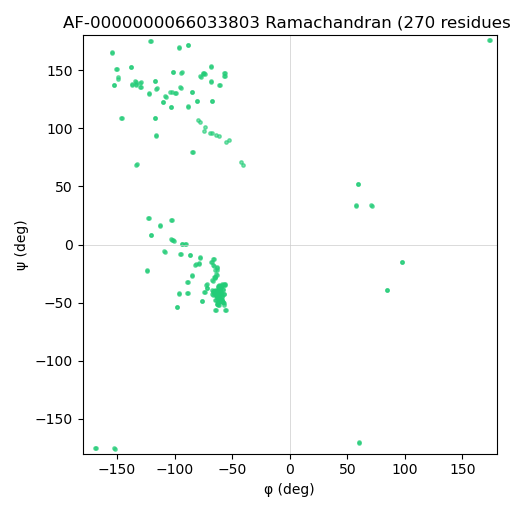A 1
ATOM 1240 C C . LEU B 1 17 ? 5.84 1.916 8.602 1 97.81 17 LEU B C 1
ATOM 1242 O O . LEU B 1 17 ? 4.754 2.061 9.164 1 97.81 17 LEU B O 1
ATOM 1246 N N . VAL B 1 18 ? 5.91 1.788 7.293 1 98.56 18 VAL B N 1
ATOM 1247 C CA . VAL B 1 18 ? 4.742 1.877 6.418 1 98.56 18 VAL B CA 1
ATOM 1248 C C . VAL B 1 18 ? 3.732 0.794 6.793 1 98.56 18 VAL B C 1
ATOM 1250 O O . VAL B 1 18 ? 2.555 1.085 7.012 1 98.56 18 VAL B O 1
ATOM 1253 N N . ALA B 1 19 ? 4.215 -0.391 6.93 1 98.44 19 ALA B N 1
ATOM 1254 C CA . ALA B 1 19 ? 3.336 -1.52 7.223 1 98.44 19 ALA B CA 1
ATOM 1255 C C . ALA B 1 19 ? 2.705 -1.38 8.609 1 98.44 19 ALA B C 1
ATOM 1257 O O . ALA B 1 19 ? 1.541 -1.732 8.805 1 98.44 19 ALA B O 1
ATOM 1258 N N . GLU B 1 20 ? 3.492 -0.922 9.539 1 98.12 20 GLU B N 1
ATOM 1259 C CA . GLU B 1 20 ? 2.971 -0.706 10.883 1 98.12 20 GLU B CA 1
ATOM 1260 C C . GLU B 1 20 ? 1.806 0.279 10.875 1 98.12 20 GLU B C 1
ATOM 1262 O O . GLU B 1 20 ? 0.763 0.022 11.477 1 98.12 20 GLU B O 1
ATOM 1267 N N . ILE B 1 21 ? 1.982 1.395 10.195 1 98.62 21 ILE B N 1
ATOM 1268 C CA . ILE B 1 21 ? 0.956 2.428 10.109 1 98.62 21 ILE B CA 1
ATOM 1269 C C . ILE B 1 21 ? -0.288 1.862 9.43 1 98.62 21 ILE B C 1
ATOM 1271 O O . ILE B 1 21 ? -1.396 1.97 9.961 1 98.62 21 ILE B O 1
ATOM 1275 N N . MET B 1 22 ? -0.092 1.221 8.297 1 98.5 22 MET B N 1
ATOM 1276 C CA . MET B 1 22 ? -1.213 0.643 7.559 1 98.5 22 MET B CA 1
ATOM 1277 C C . MET B 1 22 ? -1.907 -0.435 8.383 1 98.5 22 MET B C 1
ATOM 1279 O O . MET B 1 22 ? -3.129 -0.584 8.32 1 98.5 22 MET B O 1
ATOM 1283 N N . GLY B 1 23 ? -1.106 -1.179 9.148 1 98.25 23 GLY B N 1
ATOM 1284 C CA . GLY B 1 23 ? -1.658 -2.242 9.969 1 98.25 23 GLY B CA 1
ATOM 1285 C C . GLY B 1 23 ? -2.588 -1.737 11.055 1 98.25 23 GLY B C 1
ATOM 1286 O O . GLY B 1 23 ? -3.635 -2.338 11.312 1 98.25 23 GLY B O 1
ATOM 1287 N N . ARG B 1 24 ? -2.201 -0.719 11.68 1 98.25 24 ARG B N 1
ATOM 1288 C CA . ARG B 1 24 ? -3.031 -0.147 12.734 1 98.25 24 ARG B CA 1
ATOM 1289 C C . ARG B 1 24 ? -4.367 0.336 12.18 1 98.25 24 ARG B C 1
ATOM 1291 O O . ARG B 1 24 ? -5.402 0.192 12.828 1 98.25 24 ARG B O 1
ATOM 1298 N N . ILE B 1 25 ? -4.391 0.914 10.984 1 98.31 25 ILE B N 1
ATOM 1299 C CA . ILE B 1 25 ? -5.625 1.38 10.359 1 98.31 25 ILE B CA 1
ATOM 1300 C C . ILE B 1 25 ? -6.441 0.185 9.867 1 98.31 25 ILE B C 1
ATOM 1302 O O . ILE B 1 25 ? -7.66 0.152 10.031 1 98.31 25 ILE B O 1
ATOM 1306 N N . GLU B 1 26 ? -5.762 -0.799 9.297 1 97.56 26 GLU B N 1
ATOM 1307 C CA . GLU B 1 26 ? -6.387 -1.999 8.75 1 97.56 26 GLU B CA 1
ATOM 1308 C C . GLU B 1 26 ? -7.176 -2.746 9.82 1 97.56 26 GLU B C 1
ATOM 1310 O O . GLU B 1 26 ? -8.227 -3.322 9.531 1 97.56 26 GLU B O 1
ATOM 1315 N N . LYS B 1 27 ? -6.727 -2.738 11.031 1 96.38 27 LYS B N 1
ATOM 1316 C CA . LYS B 1 27 ? -7.375 -3.436 12.141 1 96.38 27 LYS B CA 1
ATOM 1317 C C . LYS B 1 27 ? -8.742 -2.83 12.445 1 96.38 27 LYS B C 1
ATOM 1319 O O . LYS B 1 27 ? -9.578 -3.461 13.102 1 96.38 27 LYS B O 1
ATOM 1324 N N . LYS B 1 28 ? -8.984 -1.6 11.984 1 96.31 28 LYS B N 1
ATOM 1325 C CA . LYS B 1 28 ? -10.273 -0.942 12.211 1 96.31 28 LYS B CA 1
ATOM 1326 C C . LYS B 1 28 ? -11.273 -1.314 11.125 1 96.31 28 LYS B C 1
ATOM 1328 O O . LYS B 1 28 ? -12.453 -0.945 11.203 1 96.31 28 LYS B O 1
ATOM 1333 N N . ASN B 1 29 ? -10.812 -1.995 10.047 1 94.94 29 ASN B N 1
ATOM 1334 C CA . ASN B 1 29 ? -11.641 -2.566 8.992 1 94.94 29 ASN B CA 1
ATOM 1335 C C . ASN B 1 29 ? -12.242 -1.481 8.109 1 94.94 29 ASN B C 1
ATOM 1337 O O . ASN B 1 29 ? -13.406 -1.577 7.711 1 94.94 29 ASN B O 1
ATOM 1341 N N . PHE B 1 30 ? -11.523 -0.369 7.898 1 96.75 30 PHE B N 1
ATOM 1342 C CA . PHE B 1 30 ? -11.914 0.611 6.895 1 96.75 30 PHE B CA 1
ATOM 1343 C C . PHE B 1 30 ? -11.633 0.092 5.488 1 96.75 30 PHE B C 1
ATOM 1345 O O . PHE B 1 30 ? -10.68 -0.657 5.281 1 96.75 30 PHE B O 1
ATOM 1352 N N . LYS B 1 31 ? -12.43 0.465 4.598 1 96.12 31 LYS B N 1
ATOM 1353 C CA . LYS B 1 31 ? -12.258 0.07 3.205 1 96.12 31 LYS B CA 1
ATOM 1354 C C . LYS B 1 31 ? -11.297 1.015 2.48 1 96.12 31 LYS B C 1
ATOM 1356 O O . LYS B 1 31 ? -11.43 2.236 2.586 1 96.12 31 LYS B O 1
ATOM 1361 N N . ILE B 1 32 ? -10.359 0.442 1.79 1 97.62 32 ILE B N 1
ATOM 1362 C CA . ILE B 1 32 ? -9.547 1.25 0.891 1 97.62 32 ILE B CA 1
ATOM 1363 C C . ILE B 1 32 ? -10.297 1.48 -0.419 1 97.62 32 ILE B C 1
ATOM 1365 O O . ILE B 1 32 ? -10.672 0.525 -1.101 1 97.62 32 ILE B O 1
ATOM 1369 N N . VAL B 1 33 ? -10.453 2.756 -0.703 1 95.81 33 VAL B N 1
ATOM 1370 C CA . VAL B 1 33 ? -11.164 3.15 -1.915 1 95.81 33 VAL B CA 1
ATOM 1371 C C . VAL B 1 33 ? -10.164 3.418 -3.037 1 95.81 33 VAL B C 1
ATOM 1373 O O . VAL B 1 33 ? -10.422 3.082 -4.195 1 95.81 33 VAL B O 1
ATOM 1376 N N . SER B 1 34 ? -9.133 4.035 -2.734 1 96.56 34 SER B N 1
ATOM 1377 C CA . SER B 1 34 ? -8.07 4.395 -3.666 1 96.56 34 SER B CA 1
ATOM 1378 C C . SER B 1 34 ? -6.723 4.477 -2.957 1 96.56 34 SER B C 1
ATOM 1380 O O . SER B 1 34 ? -6.66 4.77 -1.761 1 96.56 34 SER B O 1
ATOM 1382 N N . MET B 1 35 ? -5.781 4.211 -3.676 1 97.94 35 MET B N 1
ATOM 1383 C CA . MET B 1 35 ? -4.414 4.273 -3.164 1 97.94 35 MET B CA 1
ATOM 1384 C C . MET B 1 35 ? -3.426 4.566 -4.289 1 97.94 35 MET B C 1
ATOM 1386 O O . MET B 1 35 ? -3.562 4.039 -5.395 1 97.94 35 MET B O 1
ATOM 1390 N N . LYS B 1 36 ? -2.48 5.43 -4.043 1 97.38 36 LYS B N 1
ATOM 1391 C CA . LYS B 1 36 ? -1.444 5.77 -5.012 1 97.38 36 LYS B CA 1
ATOM 1392 C C . LYS B 1 36 ? -0.075 5.859 -4.344 1 97.38 36 LYS B C 1
ATOM 1394 O O . LYS B 1 36 ? 0.05 6.398 -3.242 1 97.38 36 LYS B O 1
ATOM 1399 N N . PHE B 1 37 ? 0.884 5.312 -5.016 1 98.31 37 PHE B N 1
ATOM 1400 C CA . PHE B 1 37 ? 2.279 5.426 -4.609 1 98.31 37 PHE B CA 1
ATOM 1401 C C . PHE B 1 37 ? 2.986 6.52 -5.402 1 98.31 37 PHE B C 1
ATOM 1403 O O . PHE B 1 37 ? 2.855 6.59 -6.625 1 98.31 37 PHE B O 1
ATOM 1410 N N . TRP B 1 38 ? 3.637 7.344 -4.707 1 97.81 38 TRP B N 1
ATOM 1411 C CA . TRP B 1 38 ? 4.469 8.391 -5.289 1 97.81 38 TRP B CA 1
ATOM 1412 C C . TRP B 1 38 ? 5.934 8.195 -4.914 1 97.81 38 TRP B C 1
ATOM 1414 O O . TRP B 1 38 ? 6.316 8.391 -3.756 1 97.81 38 TRP B O 1
ATOM 1424 N N . SER B 1 39 ? 6.723 7.801 -5.922 1 97.06 39 SER B N 1
ATOM 1425 C CA . SER B 1 39 ? 8.148 7.703 -5.629 1 97.06 39 SER B CA 1
ATOM 1426 C C . SER B 1 39 ? 8.727 9.062 -5.234 1 97.06 39 SER B C 1
ATOM 1428 O O . SER B 1 39 ? 9.586 9.141 -4.359 1 97.06 39 SER B O 1
ATOM 1430 N N . LYS B 1 40 ? 8.281 10.055 -5.867 1 97.19 40 LYS B N 1
ATOM 1431 C CA . LYS B 1 40 ? 8.5 11.469 -5.578 1 97.19 40 LYS B CA 1
ATOM 1432 C C . LYS B 1 40 ? 7.273 12.297 -5.941 1 97.19 40 LYS B C 1
ATOM 1434 O O . LYS B 1 40 ? 6.957 12.469 -7.121 1 97.19 40 LYS B O 1
ATOM 1439 N N . ALA B 1 41 ? 6.59 12.766 -4.918 1 97.69 41 ALA B N 1
ATOM 1440 C CA . ALA B 1 41 ? 5.41 13.578 -5.203 1 97.69 41 ALA B CA 1
ATOM 1441 C C . ALA B 1 41 ? 5.805 14.914 -5.828 1 97.69 41 ALA B C 1
ATOM 1443 O O . ALA B 1 41 ? 6.805 15.523 -5.434 1 97.69 41 ALA B O 1
ATOM 1444 N N . PRO B 1 42 ? 5.035 15.406 -6.816 1 97.81 42 PRO B N 1
ATOM 1445 C CA . PRO B 1 42 ? 5.312 16.734 -7.359 1 97.81 42 PRO B CA 1
ATOM 1446 C C . PRO B 1 42 ? 5.176 17.844 -6.312 1 97.81 42 PRO B C 1
ATOM 1448 O O . PRO B 1 42 ? 4.227 17.828 -5.523 1 97.81 42 PRO B O 1
ATOM 1451 N N . ARG B 1 43 ? 6.09 18.75 -6.336 1 98.06 43 ARG B N 1
ATOM 1452 C CA . ARG B 1 43 ? 6.074 19.828 -5.348 1 98.06 43 ARG B CA 1
ATOM 1453 C C . ARG B 1 43 ? 4.758 20.594 -5.395 1 98.06 43 ARG B C 1
ATOM 1455 O O . ARG B 1 43 ? 4.219 20.969 -4.352 1 98.06 43 ARG B O 1
ATOM 1462 N N . ASN B 1 44 ? 4.277 20.875 -6.625 1 97.94 44 ASN B N 1
ATOM 1463 C CA . ASN B 1 44 ? 3.035 21.625 -6.758 1 97.94 44 ASN B CA 1
ATOM 1464 C C . ASN B 1 44 ? 1.869 20.906 -6.078 1 97.94 44 ASN B C 1
ATOM 1466 O O . ASN B 1 44 ? 0.983 21.562 -5.516 1 97.94 44 ASN B O 1
ATOM 1470 N N . LEU B 1 45 ? 1.815 19.641 -6.109 1 98.12 45 LEU B N 1
ATOM 1471 C CA . LEU B 1 45 ? 0.792 18.844 -5.438 1 98.12 45 LEU B CA 1
ATOM 1472 C C . LEU B 1 45 ? 0.861 19.031 -3.926 1 98.12 45 LEU B C 1
ATOM 1474 O O . LEU B 1 45 ? -0.167 19.219 -3.273 1 98.12 45 LEU B O 1
ATOM 1478 N N . ILE B 1 46 ? 2.084 18.969 -3.387 1 98.31 46 ILE B N 1
ATOM 1479 C CA . ILE B 1 46 ? 2.316 19.141 -1.957 1 98.31 46 ILE B CA 1
ATOM 1480 C C . ILE B 1 46 ? 1.898 20.562 -1.541 1 98.31 46 ILE B C 1
ATOM 1482 O O . ILE B 1 46 ? 1.219 20.734 -0.527 1 98.31 46 ILE B O 1
ATOM 1486 N N . GLU B 1 47 ? 2.279 21.531 -2.326 1 98.12 47 GLU B N 1
ATOM 1487 C CA . GLU B 1 47 ? 1.938 22.922 -2.035 1 98.12 47 GLU B CA 1
ATOM 1488 C C . GLU B 1 47 ? 0.427 23.125 -2.045 1 98.12 47 GLU B C 1
ATOM 1490 O O . GLU B 1 47 ? -0.107 23.875 -1.214 1 98.12 47 GLU B O 1
ATOM 1495 N N . GLN B 1 48 ? -0.229 22.531 -2.965 1 97.88 48 GLN B N 1
ATOM 1496 C CA . GLN B 1 48 ? -1.686 22.594 -3.004 1 97.88 48 GLN B CA 1
ATOM 1497 C C . GLN B 1 48 ? -2.303 21.969 -1.759 1 97.88 48 GLN B C 1
ATOM 1499 O O . GLN B 1 48 ? -3.258 22.516 -1.193 1 97.88 48 GLN B O 1
ATOM 1504 N N . HIS B 1 49 ? -1.793 20.859 -1.326 1 97.81 49 HIS B N 1
ATOM 1505 C CA . HIS B 1 49 ? -2.287 20.156 -0.145 1 97.81 49 HIS B CA 1
ATOM 1506 C C . HIS B 1 49 ? -2.146 21.031 1.104 1 97.81 49 HIS B C 1
ATOM 1508 O O . HIS B 1 49 ? -3.025 21.016 1.97 1 97.81 49 HIS B O 1
ATOM 1514 N N . TYR B 1 50 ? -1.065 21.75 1.146 1 96.62 50 TYR B N 1
ATOM 1515 C CA . TYR B 1 50 ? -0.786 22.547 2.33 1 96.62 50 TYR B CA 1
ATOM 1516 C C . TYR B 1 50 ? -1.094 24.016 2.076 1 96.62 50 TYR B C 1
ATOM 1518 O O . TYR B 1 50 ? -0.582 24.906 2.775 1 96.62 50 TYR B O 1
ATOM 1526 N N . LYS B 1 51 ? -1.893 24.328 1.117 1 96.25 51 LYS B N 1
ATOM 1527 C CA . LYS B 1 51 ? -2.133 25.703 0.684 1 96.25 51 LYS B CA 1
ATOM 1528 C C . LYS B 1 51 ? -2.609 26.578 1.846 1 96.25 51 LYS B C 1
ATOM 1530 O O . LYS B 1 51 ? -2.297 27.766 1.908 1 96.25 51 LYS B O 1
ATOM 1535 N N . GLU B 1 52 ? -3.373 26.031 2.779 1 93.06 52 GLU B N 1
ATOM 1536 C CA . GLU B 1 52 ? -3.893 26.766 3.926 1 93.06 52 GLU B CA 1
ATOM 1537 C C . GLU B 1 52 ? -2.77 27.188 4.867 1 93.06 52 GLU B C 1
ATOM 1539 O O . GLU B 1 52 ? -2.969 28.031 5.742 1 93.06 52 GLU B O 1
ATOM 1544 N N . HIS B 1 53 ? -1.558 26.656 4.691 1 92.12 53 HIS B N 1
ATOM 1545 C CA . HIS B 1 53 ? -0.408 26.953 5.535 1 92.12 53 HIS B CA 1
ATOM 1546 C C . HIS B 1 53 ? 0.66 27.719 4.758 1 92.12 53 HIS B C 1
ATOM 1548 O O . HIS B 1 53 ? 1.811 27.797 5.191 1 92.12 53 HIS B O 1
ATOM 1554 N N . SER B 1 54 ? 0.302 28.266 3.648 1 94.31 54 SER B N 1
ATOM 1555 C CA . SER B 1 54 ? 1.272 28.875 2.738 1 94.31 54 SER B CA 1
ATOM 1556 C C . SER B 1 54 ? 1.965 30.062 3.379 1 94.31 54 SER B C 1
ATOM 1558 O O . SER B 1 54 ? 3.078 30.422 2.992 1 94.31 54 SER B O 1
ATOM 1560 N N . GLU B 1 55 ? 1.321 30.656 4.418 1 94.88 55 GLU B N 1
ATOM 1561 C CA . GLU B 1 55 ? 1.888 31.844 5.051 1 94.88 55 GLU B CA 1
ATOM 1562 C C . GLU B 1 55 ? 2.715 31.469 6.281 1 94.88 55 GLU B C 1
ATOM 1564 O O . GLU B 1 55 ? 3.361 32.344 6.883 1 94.88 55 GLU B O 1
ATOM 1569 N N . GLN B 1 56 ? 2.674 30.281 6.68 1 93.44 56 GLN B N 1
ATOM 1570 C CA . GLN B 1 56 ? 3.41 29.828 7.852 1 93.44 56 GLN B CA 1
ATOM 1571 C C . GLN B 1 56 ? 4.898 29.688 7.547 1 93.44 56 GLN B C 1
ATOM 1573 O O . GLN B 1 56 ? 5.273 29.297 6.438 1 93.44 56 GLN B O 1
ATOM 1578 N N . SER B 1 57 ? 5.711 29.953 8.586 1 94.5 57 SER B N 1
ATOM 1579 C CA . SER B 1 57 ? 7.16 29.922 8.422 1 94.5 57 SER B CA 1
ATOM 1580 C C . SER B 1 57 ? 7.645 28.531 8.07 1 94.5 57 SER B C 1
ATOM 1582 O O . SER B 1 57 ? 8.688 28.375 7.426 1 94.5 57 SER B O 1
ATOM 1584 N N . TYR B 1 58 ? 6.914 27.531 8.445 1 92.81 58 TYR B N 1
ATOM 1585 C CA . TYR B 1 58 ? 7.355 26.156 8.227 1 92.81 58 TYR B CA 1
ATOM 1586 C C . TYR B 1 58 ? 6.863 25.625 6.883 1 92.81 58 TYR B C 1
ATOM 1588 O O . TYR B 1 58 ? 7.145 24.484 6.516 1 92.81 58 TYR B O 1
ATOM 1596 N N . PHE B 1 59 ? 6.152 26.406 6.094 1 95.81 59 PHE B N 1
ATOM 1597 C CA . PHE B 1 59 ? 5.496 25.953 4.875 1 95.81 59 PHE B CA 1
ATOM 1598 C C . PHE B 1 59 ? 6.504 25.328 3.92 1 95.81 59 PHE B C 1
ATOM 1600 O O . PHE B 1 59 ? 6.344 24.172 3.502 1 95.81 59 PHE B O 1
ATOM 1607 N N . ASN B 1 60 ? 7.57 26.016 3.633 1 95.88 60 ASN B N 1
ATOM 1608 C CA . ASN B 1 60 ? 8.57 25.547 2.68 1 95.88 60 ASN B CA 1
ATOM 1609 C C . ASN B 1 60 ? 9.289 24.297 3.197 1 95.88 60 ASN B C 1
ATOM 1611 O O . ASN B 1 60 ? 9.578 23.375 2.43 1 95.88 60 ASN B O 1
ATOM 1615 N N . ASP B 1 61 ? 9.578 24.281 4.457 1 95.06 61 ASP B N 1
ATOM 1616 C CA . ASP B 1 61 ? 10.234 23.125 5.066 1 95.06 61 ASP B CA 1
ATOM 1617 C C . ASP B 1 61 ? 9.352 21.891 4.977 1 95.06 61 ASP B C 1
ATOM 1619 O O . ASP B 1 61 ? 9.852 20.781 4.715 1 95.06 61 ASP B O 1
ATOM 1623 N N . ASN B 1 62 ? 8.078 22.062 5.234 1 94.94 62 ASN B N 1
ATOM 1624 C CA . ASN B 1 62 ? 7.137 20.969 5.105 1 94.94 62 ASN B CA 1
ATOM 1625 C C . ASN B 1 62 ? 7.109 20.422 3.68 1 94.94 62 ASN B C 1
ATOM 1627 O O . ASN B 1 62 ? 7.152 19.203 3.479 1 94.94 62 ASN B O 1
ATOM 1631 N N . CYS B 1 63 ? 7.016 21.344 2.766 1 97.19 63 CYS B N 1
ATOM 1632 C CA . CYS B 1 63 ? 6.984 20.922 1.368 1 97.19 63 CYS B CA 1
ATOM 1633 C C . CYS B 1 63 ? 8.266 20.188 0.99 1 97.19 63 CYS B C 1
ATOM 1635 O O . CYS B 1 63 ? 8.219 19.156 0.328 1 97.19 63 CYS B O 1
ATOM 1637 N N . ASP B 1 64 ? 9.438 20.719 1.438 1 97.38 64 ASP B N 1
ATOM 1638 C CA . ASP B 1 64 ? 10.727 20.078 1.177 1 97.38 64 ASP B CA 1
ATOM 1639 C C . ASP B 1 64 ? 10.758 18.656 1.75 1 97.38 64 ASP B C 1
ATOM 1641 O O . ASP B 1 64 ? 11.234 17.734 1.098 1 97.38 64 ASP B O 1
ATOM 1645 N N . PHE B 1 65 ? 10.297 18.531 2.887 1 97.19 65 PHE B N 1
ATOM 1646 C CA . PHE B 1 65 ? 10.25 17.234 3.549 1 97.19 65 PHE B CA 1
ATOM 1647 C C . PHE B 1 65 ? 9.375 16.266 2.771 1 97.19 65 PHE B C 1
ATOM 1649 O O . PHE B 1 65 ? 9.773 15.125 2.521 1 97.19 65 PHE B O 1
ATOM 1656 N N . MET B 1 66 ? 8.203 16.688 2.375 1 97.69 66 MET B N 1
ATOM 1657 C CA . MET B 1 66 ? 7.223 15.828 1.72 1 97.69 66 MET B CA 1
ATOM 1658 C C . MET B 1 66 ? 7.734 15.352 0.365 1 97.69 66 MET B C 1
ATOM 1660 O O . MET B 1 66 ? 7.391 14.25 -0.082 1 97.69 66 MET B O 1
ATOM 1664 N N . VAL B 1 67 ? 8.578 16.109 -0.316 1 98 67 VAL B N 1
ATOM 1665 C CA . VAL B 1 67 ? 9.055 15.703 -1.633 1 98 67 VAL B CA 1
ATOM 1666 C C . VAL B 1 67 ? 10.375 14.953 -1.492 1 98 67 VAL B C 1
ATOM 1668 O O . VAL B 1 67 ? 10.961 14.516 -2.488 1 98 67 VAL B O 1
ATOM 1671 N N . SER B 1 68 ? 10.922 14.742 -0.285 1 97.56 68 SER B N 1
ATOM 1672 C CA . SER B 1 68 ? 12.242 14.188 -0.037 1 97.56 68 SER B CA 1
ATOM 1673 C C . SER B 1 68 ? 12.258 12.672 -0.219 1 97.56 68 SER B C 1
ATOM 1675 O O . SER B 1 68 ? 13.32 12.055 -0.294 1 97.56 68 SER B O 1
ATOM 1677 N N . GLY B 1 69 ? 11.094 12.062 -0.333 1 97.75 69 GLY B N 1
ATOM 1678 C CA . GLY B 1 69 ? 10.992 10.617 -0.462 1 97.75 69 GLY B CA 1
ATOM 1679 C C . GLY B 1 69 ? 9.602 10.156 -0.857 1 97.75 69 GLY B C 1
ATOM 1680 O O . GLY B 1 69 ? 8.734 10.969 -1.182 1 97.75 69 GLY B O 1
ATOM 1681 N N . PRO B 1 70 ? 9.406 8.844 -0.896 1 98.44 70 PRO B N 1
ATOM 1682 C CA . PRO B 1 70 ? 8.125 8.305 -1.36 1 98.44 70 PRO B CA 1
ATOM 1683 C C . PRO B 1 70 ? 6.973 8.602 -0.404 1 98.44 70 PRO B C 1
ATOM 1685 O O . PRO B 1 70 ? 7.199 8.82 0.789 1 98.44 70 PRO B O 1
ATOM 1688 N N . ILE B 1 71 ? 5.816 8.664 -0.95 1 98.69 71 ILE B N 1
ATOM 1689 C CA . ILE B 1 71 ? 4.559 8.852 -0.236 1 98.69 71 ILE B CA 1
ATOM 1690 C C . ILE B 1 71 ? 3.521 7.852 -0.738 1 98.69 71 ILE B C 1
ATOM 1692 O O . ILE B 1 71 ? 3.486 7.527 -1.928 1 98.69 71 ILE B O 1
ATOM 1696 N N . ILE B 1 72 ? 2.764 7.324 0.151 1 98.81 72 ILE B N 1
ATOM 1697 C CA . ILE B 1 72 ? 1.532 6.648 -0.245 1 98.81 72 ILE B CA 1
ATOM 1698 C C . ILE B 1 72 ? 0.328 7.5 0.144 1 98.81 72 ILE B C 1
ATOM 1700 O O . ILE B 1 72 ? 0.245 7.992 1.272 1 98.81 72 ILE B O 1
ATOM 1704 N N . SER B 1 73 ? -0.542 7.785 -0.788 1 98.75 73 SER B N 1
ATOM 1705 C CA . SER B 1 73 ? -1.835 8.406 -0.521 1 98.75 73 SER B CA 1
ATOM 1706 C C . SER B 1 73 ? -2.963 7.383 -0.569 1 98.75 73 SER B C 1
ATOM 1708 O O . SER B 1 73 ? -3.041 6.582 -1.502 1 98.75 73 SER B O 1
ATOM 1710 N N . ILE B 1 74 ? -3.791 7.395 0.407 1 98.62 74 ILE B N 1
ATOM 1711 C CA . ILE B 1 74 ? -4.859 6.41 0.516 1 98.62 74 ILE B CA 1
ATOM 1712 C C . ILE B 1 74 ? -6.176 7.109 0.855 1 98.62 74 ILE B C 1
ATOM 1714 O O . ILE B 1 74 ? -6.203 8.023 1.685 1 98.62 74 ILE B O 1
ATOM 1718 N N . VAL B 1 75 ? -7.23 6.723 0.235 1 98.31 75 VAL B N 1
ATOM 1719 C CA . VAL B 1 75 ? -8.578 7.102 0.645 1 98.31 75 VAL B CA 1
ATOM 1720 C C . VAL B 1 75 ? -9.25 5.934 1.364 1 98.31 75 VAL B C 1
ATOM 1722 O O . VAL B 1 75 ? -9.422 4.859 0.787 1 98.31 75 VAL B O 1
ATOM 1725 N N . TYR B 1 76 ? -9.586 6.137 2.592 1 98.19 76 TYR B N 1
ATOM 1726 C CA . TYR B 1 76 ? -10.328 5.16 3.379 1 98.19 76 TYR B CA 1
ATOM 1727 C C . TYR B 1 76 ? -11.805 5.535 3.465 1 98.19 76 TYR B C 1
ATOM 1729 O O . TYR B 1 76 ? -12.148 6.719 3.482 1 98.19 76 TYR B O 1
ATOM 1737 N N . GLU B 1 77 ? -12.648 4.527 3.539 1 97.81 77 GLU B N 1
ATOM 1738 C CA . GLU B 1 77 ? -14.094 4.707 3.682 1 97.81 77 GLU B CA 1
ATOM 1739 C C . GLU B 1 77 ? -14.641 3.873 4.832 1 97.81 77 GLU B C 1
ATOM 1741 O O . GLU B 1 77 ? -14.258 2.717 5.012 1 97.81 77 GLU B O 1
ATOM 1746 N N . GLY B 1 78 ? -15.492 4.434 5.66 1 97.38 78 GLY B N 1
ATOM 1747 C CA . GLY B 1 78 ? -16.156 3.744 6.754 1 97.38 78 GLY B CA 1
ATOM 1748 C C . GLY B 1 78 ? -16.969 4.672 7.641 1 97.38 78 GLY B C 1
ATOM 1749 O O . GLY B 1 78 ? -16.969 5.891 7.441 1 97.38 78 GLY B O 1
ATOM 1750 N N . THR B 1 79 ? -17.625 4.102 8.562 1 97.25 79 THR B N 1
ATOM 1751 C CA . THR B 1 79 ? -18.391 4.875 9.531 1 97.25 79 THR B CA 1
ATOM 1752 C C . THR B 1 79 ? -17.453 5.676 10.438 1 97.25 79 THR B C 1
ATOM 1754 O O . THR B 1 79 ? -16.547 5.113 11.055 1 97.25 79 THR B O 1
ATOM 1757 N N . ASP B 1 80 ? -17.656 7.02 10.461 1 97.75 80 ASP B N 1
ATOM 1758 C CA . ASP B 1 80 ? -16.891 7.938 11.297 1 97.75 80 ASP B CA 1
ATOM 1759 C C . ASP B 1 80 ? -15.398 7.828 10.992 1 97.75 80 ASP B C 1
ATOM 1761 O O . ASP B 1 80 ? -14.57 7.906 11.906 1 97.75 80 ASP B O 1
ATOM 1765 N N . ALA B 1 81 ? -15.078 7.547 9.734 1 98.31 81 ALA B N 1
ATOM 1766 C CA . ALA B 1 81 ? -13.695 7.305 9.328 1 98.31 81 ALA B CA 1
ATOM 1767 C C . ALA B 1 81 ? -12.805 8.5 9.656 1 98.31 81 ALA B C 1
ATOM 1769 O O . ALA B 1 81 ? -11.664 8.328 10.102 1 98.31 81 ALA B O 1
ATOM 1770 N N . ILE B 1 82 ? -13.305 9.711 9.492 1 98.5 82 ILE B N 1
ATOM 1771 C CA . ILE B 1 82 ? -12.492 10.906 9.688 1 98.5 82 ILE B CA 1
ATOM 1772 C C . ILE B 1 82 ? -12.062 11 11.148 1 98.5 82 ILE B C 1
ATOM 1774 O O . ILE B 1 82 ? -10.867 11.031 11.445 1 98.5 82 ILE B O 1
ATOM 1778 N N . SER B 1 83 ? -13.008 10.992 12.047 1 98.25 83 SER B N 1
ATOM 1779 C CA . SER B 1 83 ? -12.695 11.141 13.469 1 98.25 83 SER B CA 1
ATOM 1780 C C . SER B 1 83 ? -11.906 9.938 13.984 1 98.25 83 SER B C 1
ATOM 1782 O O . SER B 1 83 ? -10.969 10.102 14.766 1 98.25 83 SER B O 1
ATOM 1784 N N . LYS B 1 84 ? -12.242 8.766 13.594 1 98.25 84 LYS B N 1
ATOM 1785 C CA . LYS B 1 84 ? -11.594 7.555 14.094 1 98.25 84 LYS B CA 1
ATOM 1786 C C . LYS B 1 84 ? -10.148 7.473 13.625 1 98.25 84 LYS B C 1
ATOM 1788 O O . LYS B 1 84 ? -9.258 7.141 14.406 1 98.25 84 LYS B O 1
ATOM 1793 N N . ILE B 1 85 ? -9.891 7.789 12.367 1 98.62 85 ILE B N 1
ATOM 1794 C CA . ILE B 1 85 ? -8.523 7.715 11.859 1 98.62 85 ILE B CA 1
ATOM 1795 C C . ILE B 1 85 ? -7.695 8.859 12.438 1 98.62 85 ILE B C 1
ATOM 1797 O O . ILE B 1 85 ? -6.512 8.695 12.734 1 98.62 85 ILE B O 1
ATOM 1801 N N . ARG B 1 86 ? -8.266 9.992 12.641 1 98.25 86 ARG B N 1
ATOM 1802 C CA . ARG B 1 86 ? -7.566 11.086 13.305 1 98.25 86 ARG B CA 1
ATOM 1803 C C . ARG B 1 86 ? -7.16 10.688 14.719 1 98.25 86 ARG B C 1
ATOM 1805 O O . ARG B 1 86 ? -6.074 11.039 15.188 1 98.25 86 ARG B O 1
ATOM 1812 N N . ARG B 1 87 ? -8.031 10.023 15.383 1 98 87 ARG B N 1
ATOM 1813 C CA . ARG B 1 87 ? -7.707 9.555 16.734 1 98 87 ARG B CA 1
ATOM 1814 C C . ARG B 1 87 ? -6.562 8.555 16.703 1 98 87 ARG B C 1
ATOM 1816 O O . ARG B 1 87 ? -5.691 8.57 17.578 1 98 87 ARG B O 1
ATOM 1823 N N . LEU B 1 88 ? -6.531 7.664 15.719 1 98.44 88 LEU B N 1
ATOM 1824 C CA . LEU B 1 88 ? -5.441 6.707 15.562 1 98.44 88 LEU B CA 1
ATOM 1825 C C . LEU B 1 88 ? -4.121 7.422 15.297 1 98.44 88 LEU B C 1
ATOM 1827 O O . LEU B 1 88 ? -3.08 7.031 15.828 1 98.44 88 LEU B O 1
ATOM 1831 N N . GLN B 1 89 ? -4.211 8.43 14.398 1 98.19 89 GLN B N 1
ATOM 1832 C CA . GLN B 1 89 ? -3.033 9.242 14.125 1 98.19 89 GLN B CA 1
ATOM 1833 C C . GLN B 1 89 ? -2.473 9.852 15.414 1 98.19 89 GLN B C 1
ATOM 1835 O O . GLN B 1 89 ? -1.288 9.695 15.711 1 98.19 89 GLN B O 1
ATOM 1840 N N . GLY B 1 90 ? -3.324 10.57 16.094 1 97.38 90 GLY B N 1
ATOM 1841 C CA . GLY B 1 90 ? -2.957 11.219 17.344 1 97.38 90 GLY B CA 1
ATOM 1842 C C . GLY B 1 90 ? -1.817 12.211 17.188 1 97.38 90 GLY B C 1
ATOM 1843 O O . GLY B 1 90 ? -1.515 12.648 16.078 1 97.38 90 GLY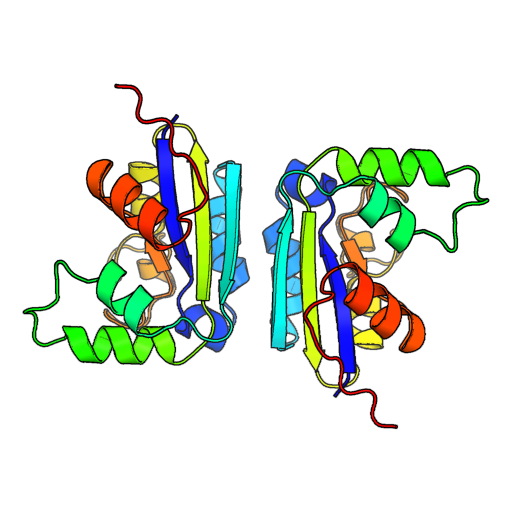 B O 1
ATOM 1844 N N . ASN B 1 91 ? -1.337 12.664 18.297 1 94.69 91 ASN B N 1
ATOM 1845 C CA . ASN B 1 91 ? -0.169 13.539 18.312 1 94.69 91 ASN B CA 1
ATOM 1846 C C . ASN B 1 91 ? 0.97 12.93 19.125 1 94.69 91 ASN B C 1
ATOM 1848 O O . ASN B 1 91 ? 0.814 11.852 19.719 1 94.69 91 ASN B O 1
ATOM 1852 N N . ILE B 1 92 ? 2.127 13.578 19.141 1 93.5 92 ILE B N 1
ATOM 1853 C CA . ILE B 1 92 ? 3.361 13.023 19.672 1 93.5 92 ILE B CA 1
ATOM 1854 C C . ILE B 1 92 ? 3.234 12.875 21.188 1 93.5 92 ILE B C 1
ATOM 1856 O O . ILE B 1 92 ? 4 12.141 21.812 1 93.5 92 ILE B O 1
ATOM 1860 N N . LEU B 1 93 ? 2.279 13.477 21.812 1 93.75 93 LEU B N 1
ATOM 1861 C CA . LEU B 1 93 ? 2.139 13.477 23.266 1 93.75 93 LEU B CA 1
ATOM 1862 C C . LEU B 1 93 ? 1.091 12.461 23.703 1 93.75 93 LEU B C 1
ATOM 1864 O O . LEU B 1 93 ? 0.848 12.297 24.906 1 93.75 93 LEU B O 1
ATOM 1868 N N . THR B 1 94 ? 0.519 11.703 22.828 1 96.44 94 THR B N 1
ATOM 1869 C CA . THR B 1 94 ? -0.575 10.797 23.172 1 96.44 94 THR B CA 1
ATOM 1870 C C . THR B 1 94 ? -0.162 9.344 22.938 1 96.44 94 THR B C 1
ATOM 1872 O O . THR B 1 94 ? -0.358 8.797 21.859 1 96.44 94 THR B O 1
ATOM 1875 N N . PRO B 1 95 ? 0.344 8.672 24.016 1 96.69 95 PRO B N 1
ATOM 1876 C CA . PRO B 1 95 ? 0.725 7.262 23.875 1 96.69 95 PRO B CA 1
ATOM 1877 C C . PRO B 1 95 ? -0.422 6.387 23.375 1 96.69 95 PRO B C 1
ATOM 1879 O O . PRO B 1 95 ? -1.578 6.605 23.75 1 96.69 95 PRO B O 1
ATOM 1882 N N . GLY B 1 96 ? -0.104 5.395 22.578 1 98 96 GLY B N 1
ATOM 1883 C CA . GLY B 1 96 ? -1.117 4.508 22.031 1 98 96 GLY B CA 1
ATOM 1884 C C . GLY B 1 96 ? -1.536 4.883 20.625 1 98 96 GLY B C 1
ATOM 1885 O O . GLY B 1 96 ? -2.174 4.09 19.922 1 98 96 GLY B O 1
ATOM 1886 N N . THR B 1 97 ? -1.207 6.102 20.141 1 98.31 97 THR B N 1
ATOM 1887 C CA . THR B 1 97 ? -1.484 6.543 18.781 1 98.31 97 THR B CA 1
ATOM 1888 C C . THR B 1 97 ? -0.266 6.336 17.875 1 98.31 97 THR B C 1
ATOM 1890 O O . THR B 1 97 ? 0.818 6.008 18.359 1 98.31 97 THR B O 1
ATOM 1893 N N . ILE B 1 98 ? -0.476 6.496 16.641 1 98.62 98 ILE B N 1
ATOM 1894 C CA . ILE B 1 98 ? 0.608 6.301 15.68 1 98.62 98 ILE B CA 1
ATOM 1895 C C . ILE B 1 98 ? 1.713 7.324 15.938 1 98.62 98 ILE B C 1
ATOM 1897 O O . ILE B 1 98 ? 2.877 6.957 16.109 1 98.62 98 ILE B O 1
ATOM 1901 N N . ARG B 1 99 ? 1.35 8.594 16.016 1 98.25 99 ARG B N 1
ATOM 1902 C CA . ARG B 1 99 ? 2.375 9.617 16.234 1 98.25 99 ARG B CA 1
ATOM 1903 C C . ARG B 1 99 ? 2.906 9.555 17.656 1 98.25 99 ARG B C 1
ATOM 1905 O O . ARG B 1 99 ? 4.09 9.805 17.891 1 98.25 99 ARG B O 1
ATOM 1912 N N . GLY B 1 100 ? 2.062 9.281 18.625 1 97.5 100 GLY B N 1
ATOM 1913 C CA . GLY B 1 100 ? 2.502 9.156 20 1 97.5 100 GLY B CA 1
ATOM 1914 C C . GLY B 1 100 ? 3.518 8.047 20.203 1 97.5 100 GLY B C 1
ATOM 1915 O O . GLY B 1 100 ? 4.469 8.203 20.969 1 97.5 100 GLY B O 1
ATOM 1916 N N . ASP B 1 101 ? 3.387 6.973 19.531 1 98 101 ASP B N 1
ATOM 1917 C CA . ASP B 1 101 ? 4.23 5.797 19.719 1 98 101 ASP B CA 1
ATOM 1918 C C . ASP B 1 101 ? 5.48 5.867 18.844 1 98 101 ASP B C 1
ATOM 1920 O O . ASP B 1 101 ? 6.535 5.348 19.219 1 98 101 ASP B O 1
ATOM 1924 N N . LEU B 1 102 ? 5.32 6.531 17.594 1 97.75 102 LEU B N 1
ATOM 1925 C CA . LEU B 1 102 ? 6.344 6.238 16.594 1 97.75 102 LEU B CA 1
ATOM 1926 C C . LEU B 1 102 ? 7.012 7.516 16.109 1 97.75 102 LEU B C 1
ATOM 1928 O O . LEU B 1 102 ? 8.094 7.473 15.523 1 97.75 102 LEU B O 1
ATOM 1932 N N . ALA B 1 103 ? 6.324 8.617 16.266 1 95.94 103 ALA B N 1
ATOM 1933 C CA . ALA B 1 103 ? 6.859 9.828 15.648 1 95.94 103 ALA B CA 1
ATOM 1934 C C . ALA B 1 103 ? 8.008 10.398 16.484 1 95.94 103 ALA B C 1
ATOM 1936 O O . ALA B 1 103 ? 8.008 10.297 17.703 1 95.94 103 ALA B O 1
ATOM 1937 N N . ASN B 1 104 ? 8.992 10.969 15.781 1 86.69 104 ASN B N 1
ATOM 1938 C CA . ASN B 1 104 ? 10.156 11.57 16.422 1 86.69 104 ASN B CA 1
ATOM 1939 C C . ASN B 1 104 ? 9.922 13.039 16.75 1 86.69 104 ASN B C 1
ATOM 1941 O O . ASN B 1 104 ? 10.398 13.539 17.766 1 86.69 104 ASN B O 1
ATOM 1945 N N . ASP B 1 105 ? 9.289 13.719 15.773 1 83.56 105 ASP B N 1
ATOM 1946 C CA . ASP B 1 105 ? 9.047 15.148 15.984 1 83.56 105 ASP B CA 1
ATOM 1947 C C . ASP B 1 105 ? 7.809 15.609 15.227 1 83.56 105 ASP B C 1
ATOM 1949 O O . ASP B 1 105 ? 7.105 14.805 14.617 1 83.56 105 ASP B O 1
ATOM 1953 N N . ILE B 1 106 ? 7.602 16.906 15.328 1 78.06 106 ILE B N 1
ATOM 1954 C CA . ILE B 1 106 ? 6.332 17.469 14.891 1 78.06 106 ILE B CA 1
ATOM 1955 C C . ILE B 1 106 ? 6.32 17.594 13.367 1 78.06 106 ILE B C 1
ATOM 1957 O O . ILE B 1 106 ? 5.262 17.75 12.758 1 78.06 106 ILE B O 1
ATOM 1961 N N . ARG B 1 107 ? 7.371 17.531 12.719 1 76.31 107 ARG B N 1
ATOM 1962 C CA . ARG B 1 107 ? 7.414 17.641 11.266 1 76.31 107 ARG B CA 1
ATOM 1963 C C . ARG B 1 107 ? 7.48 16.266 10.609 1 76.31 107 ARG B C 1
ATOM 1965 O O . ARG B 1 107 ? 6.668 15.953 9.734 1 76.31 107 ARG B O 1
ATOM 1972 N N . GLU B 1 108 ? 8.453 15.5 11.039 1 88.44 108 GLU B N 1
ATOM 1973 C CA . GLU B 1 108 ? 8.578 14.102 10.625 1 88.44 108 GLU B CA 1
ATOM 1974 C C . GLU B 1 108 ? 7.723 13.188 11.5 1 88.44 108 GLU B C 1
ATOM 1976 O O . GLU B 1 108 ? 8.234 12.531 12.406 1 88.44 108 GLU B O 1
ATOM 1981 N N . ASN B 1 109 ? 6.438 13.266 11.055 1 93.5 109 ASN B N 1
ATOM 1982 C CA . ASN B 1 109 ? 5.516 12.609 11.977 1 93.5 109 ASN B CA 1
ATOM 1983 C C . ASN B 1 109 ? 4.719 11.508 11.289 1 93.5 109 ASN B C 1
ATOM 1985 O O . ASN B 1 109 ? 3.592 11.203 11.688 1 93.5 109 ASN B O 1
ATOM 1989 N N . LEU B 1 110 ? 5.188 10.945 10.195 1 97.88 110 LEU B N 1
ATOM 1990 C CA . LEU B 1 110 ? 4.902 9.617 9.656 1 97.88 110 LEU B CA 1
ATOM 1991 C C . LEU B 1 110 ? 3.625 9.641 8.82 1 97.88 110 LEU B C 1
ATOM 1993 O O . LEU B 1 110 ? 3.551 8.984 7.777 1 97.88 110 LEU B O 1
ATOM 1997 N N . ILE B 1 111 ? 2.568 10.422 9.297 1 98.5 111 ILE B N 1
ATOM 1998 C CA . ILE B 1 111 ? 1.254 10.219 8.703 1 98.5 111 ILE B CA 1
ATOM 1999 C C . ILE B 1 111 ? 0.469 11.523 8.719 1 98.5 111 ILE B C 1
ATOM 2001 O O . ILE B 1 111 ? 0.647 12.352 9.617 1 98.5 111 ILE B O 1
ATOM 2005 N N . HIS B 1 112 ? -0.281 11.812 7.734 1 98.19 112 HIS B N 1
ATOM 2006 C CA . HIS B 1 112 ? -1.309 12.844 7.684 1 98.19 112 HIS B CA 1
ATOM 2007 C C . HIS B 1 112 ? -2.695 12.234 7.512 1 98.19 112 HIS B C 1
ATOM 2009 O O . HIS B 1 112 ? -2.879 11.32 6.703 1 98.19 112 HIS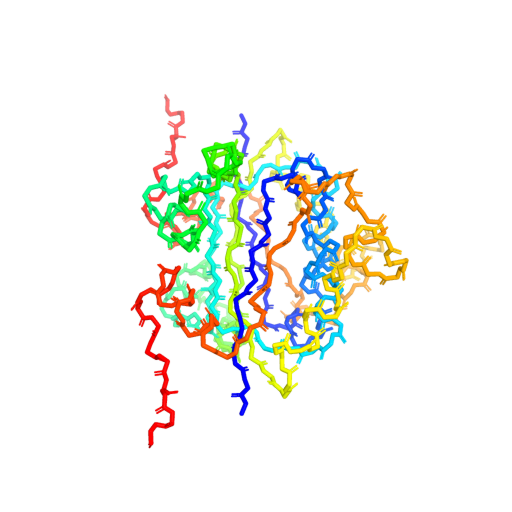 B O 1
ATOM 2015 N N . ALA B 1 113 ? -3.662 12.68 8.266 1 98.5 113 ALA B N 1
ATOM 2016 C CA . ALA B 1 113 ? -5.07 12.344 8.086 1 98.5 113 ALA B CA 1
ATOM 2017 C C . ALA B 1 113 ? -5.941 13.594 8.078 1 98.5 113 ALA B C 1
ATOM 2019 O O . ALA B 1 113 ? -5.715 14.523 8.859 1 98.5 113 ALA B O 1
ATOM 2020 N N . SER B 1 114 ? -6.883 13.562 7.191 1 98.12 114 SER B N 1
ATOM 2021 C CA . SER B 1 114 ? -7.773 14.719 7.133 1 98.12 114 SER B CA 1
ATOM 2022 C C . SER B 1 114 ? -8.43 14.977 8.484 1 98.12 114 SER B C 1
ATOM 2024 O O . SER B 1 114 ? -8.773 14.039 9.203 1 98.12 114 SER B O 1
ATOM 2026 N N . ASP B 1 115 ? -8.695 16.25 8.789 1 96.31 115 ASP B N 1
ATOM 2027 C CA . ASP B 1 115 ? -9.148 16.562 10.141 1 96.31 115 ASP B CA 1
ATOM 2028 C C . ASP B 1 115 ? -10.617 16.969 10.148 1 96.31 115 ASP B C 1
ATOM 2030 O O . ASP B 1 115 ? -11.203 17.188 11.211 1 96.31 115 ASP B O 1
ATOM 2034 N N . SER B 1 116 ? -11.25 17.109 8.977 1 97.25 116 SER B N 1
ATOM 2035 C CA . SER B 1 116 ? -12.656 17.484 8.859 1 97.25 116 SER B CA 1
ATOM 2036 C C . SER B 1 116 ? -13.25 16.984 7.555 1 97.25 116 SER B C 1
ATOM 2038 O O . SER B 1 116 ? -12.516 16.562 6.656 1 97.25 116 SER B O 1
ATOM 2040 N N . GLU B 1 117 ? -14.555 17.016 7.527 1 97 117 GLU B N 1
ATOM 2041 C CA . GLU B 1 117 ? -15.234 16.609 6.297 1 97 117 GLU B CA 1
ATOM 2042 C C . GLU B 1 117 ? -14.836 17.516 5.129 1 97 117 GLU B C 1
ATOM 2044 O O . GLU B 1 117 ? -14.547 17.031 4.035 1 97 117 GLU B O 1
ATOM 2049 N N . ASP B 1 118 ? -14.797 18.797 5.406 1 96.69 118 ASP B N 1
ATOM 2050 C CA . ASP B 1 118 ? -14.422 19.766 4.367 1 96.69 118 ASP B CA 1
ATOM 2051 C C . ASP B 1 118 ? -12.992 19.516 3.883 1 96.69 118 ASP B C 1
ATOM 2053 O O . ASP B 1 118 ? -12.734 19.5 2.678 1 96.69 118 ASP B O 1
ATOM 2057 N N . SER B 1 119 ? -12.039 19.312 4.758 1 96.94 119 SER B N 1
ATOM 2058 C CA . SER B 1 119 ? -10.648 19.062 4.383 1 96.94 119 SER B CA 1
ATOM 2059 C C . SER B 1 119 ? -10.508 17.75 3.629 1 96.94 119 SER B C 1
ATOM 2061 O O . SER B 1 119 ? -9.711 17.641 2.689 1 96.94 119 SER B O 1
ATOM 2063 N N . ALA B 1 120 ? -11.258 16.75 4.105 1 97.69 120 ALA B N 1
ATOM 2064 C CA . ALA B 1 120 ? -11.211 15.461 3.43 1 97.69 120 ALA B CA 1
ATOM 2065 C C . ALA B 1 120 ? -11.617 15.594 1.965 1 97.69 120 ALA B C 1
ATOM 2067 O O . ALA B 1 120 ? -10.93 15.086 1.075 1 97.69 120 ALA B O 1
ATOM 2068 N N . VAL B 1 121 ? -12.727 16.25 1.723 1 96.56 121 VAL B N 1
ATOM 2069 C CA . VAL B 1 121 ? -13.219 16.453 0.364 1 96.56 121 VAL B CA 1
ATOM 2070 C C . VAL B 1 121 ? -12.164 17.172 -0.468 1 96.56 121 VAL B C 1
ATOM 2072 O O . VAL B 1 121 ? -11.836 16.75 -1.576 1 96.56 121 VAL B O 1
ATOM 2075 N N . ASP B 1 122 ? -11.672 18.234 0.093 1 96.62 122 ASP B N 1
ATOM 2076 C CA . ASP B 1 122 ? -10.68 19.047 -0.608 1 96.62 122 ASP B CA 1
ATOM 2077 C C . ASP B 1 122 ? -9.414 18.25 -0.883 1 96.62 122 ASP B C 1
ATOM 2079 O O . ASP B 1 122 ? -8.938 18.188 -2.021 1 96.62 122 ASP B O 1
ATOM 2083 N N . GLU B 1 123 ? -8.859 17.641 0.105 1 98.06 123 GLU B N 1
ATOM 2084 C CA . GLU B 1 123 ? -7.598 16.922 -0.004 1 98.06 123 GLU B CA 1
ATOM 2085 C C . GLU B 1 123 ? -7.727 15.727 -0.941 1 98.06 123 GLU B C 1
ATOM 2087 O O . GLU B 1 123 ? -6.828 15.461 -1.746 1 98.06 123 GLU B O 1
ATOM 2092 N N . ILE B 1 124 ? -8.812 14.977 -0.842 1 97.88 124 ILE B N 1
ATOM 2093 C CA . ILE B 1 124 ? -9.039 13.844 -1.74 1 97.88 124 ILE B CA 1
ATOM 2094 C C . ILE B 1 124 ? -9.086 14.336 -3.186 1 97.88 124 ILE B C 1
ATOM 2096 O O . ILE B 1 124 ? -8.531 13.695 -4.082 1 97.88 124 ILE B O 1
ATOM 2100 N N . SER B 1 125 ? -9.719 15.508 -3.43 1 97.31 125 SER B N 1
ATOM 2101 C CA . SER B 1 125 ? -9.805 16.047 -4.781 1 97.31 125 SER B CA 1
ATOM 2102 C C . SER B 1 125 ? -8.43 16.406 -5.324 1 97.31 125 SER B C 1
ATOM 2104 O O . SER B 1 125 ? -8.195 16.344 -6.535 1 97.31 125 SER B O 1
ATOM 2106 N N . ILE B 1 126 ? -7.461 16.75 -4.438 1 97.75 126 ILE B N 1
ATOM 2107 C CA . ILE B 1 126 ? -6.098 17.109 -4.824 1 97.75 126 ILE B CA 1
ATOM 2108 C C . ILE B 1 126 ? -5.316 15.844 -5.18 1 97.75 126 ILE B C 1
ATOM 2110 O O . ILE B 1 126 ? -4.691 15.773 -6.242 1 97.75 126 ILE B O 1
ATOM 2114 N N . TRP B 1 127 ? -5.359 14.836 -4.371 1 98.12 127 TRP B N 1
ATOM 2115 C CA . TRP B 1 127 ? -4.512 13.656 -4.5 1 98.12 127 TRP B CA 1
ATOM 2116 C C . TRP B 1 127 ? -5.125 12.648 -5.465 1 98.12 127 TRP B C 1
ATOM 2118 O O . TRP B 1 127 ? -4.414 11.82 -6.035 1 98.12 127 TRP B O 1
ATOM 2128 N N . PHE B 1 128 ? -6.434 12.656 -5.594 1 97.31 128 PHE B N 1
ATOM 2129 C CA . PHE B 1 128 ? -7.188 11.766 -6.465 1 97.31 128 PHE B CA 1
ATOM 2130 C C . PHE B 1 128 ? -8.203 12.539 -7.289 1 97.31 128 PHE B C 1
ATOM 2132 O O . PHE B 1 128 ? -9.414 12.336 -7.148 1 97.31 128 PHE B O 1
ATOM 2139 N N . PRO B 1 129 ? -7.773 13.328 -8.203 1 92.38 129 PRO B N 1
ATOM 2140 C CA . PRO B 1 129 ? -8.688 14.18 -8.969 1 92.38 129 PRO B CA 1
ATOM 2141 C C . PRO B 1 129 ? -9.68 13.367 -9.812 1 92.38 129 PRO B C 1
ATOM 2143 O O . PRO B 1 129 ? -10.742 13.875 -10.18 1 92.38 129 PRO B O 1
ATOM 2146 N N . GLU B 1 130 ? -9.391 12.148 -10.086 1 84.56 130 GLU B N 1
ATOM 2147 C CA . GLU B 1 130 ? -10.266 11.289 -10.883 1 84.56 130 GLU B CA 1
ATOM 2148 C C . GLU B 1 130 ? -11.383 10.703 -10.023 1 84.56 130 GLU B C 1
ATOM 2150 O O . GLU B 1 130 ? -12.367 10.188 -10.547 1 84.56 130 GLU B O 1
ATOM 2155 N N . THR B 1 131 ? -11.148 10.789 -8.758 1 72.81 131 THR B N 1
ATOM 2156 C CA . THR B 1 131 ? -12.117 10.18 -7.852 1 72.81 131 THR B CA 1
ATOM 2157 C C . THR B 1 131 ? -13.328 11.086 -7.668 1 72.81 131 THR B C 1
ATOM 2159 O O . THR B 1 131 ? -13.188 12.258 -7.324 1 72.81 131 THR B O 1
ATOM 2162 N N . LYS B 1 132 ? -14.594 10.75 -8.266 1 58.81 132 LYS B N 1
ATOM 2163 C CA . LYS B 1 132 ? -15.828 11.492 -8.07 1 58.81 132 LYS B CA 1
ATOM 2164 C C . LYS B 1 132 ? -16.344 11.336 -6.641 1 58.81 132 LYS B C 1
ATOM 2166 O O . LYS B 1 132 ? -16.516 10.219 -6.156 1 58.81 132 LYS B O 1
ATOM 2171 N N . MET B 1 133 ? -16.078 12.195 -5.766 1 58.16 133 MET B N 1
ATOM 2172 C CA . MET B 1 133 ? -16.656 12.133 -4.426 1 58.16 133 MET B CA 1
ATOM 2173 C C . MET B 1 133 ? -18.125 12.531 -4.445 1 58.16 133 MET B C 1
ATOM 2175 O O . MET B 1 133 ? -18.5 13.461 -5.156 1 58.16 133 MET B O 1
ATOM 2179 N N . GLU B 1 134 ? -18.984 11.57 -4.414 1 46.16 134 GLU B N 1
ATOM 2180 C CA . GLU B 1 134 ? -20.391 11.945 -4.348 1 46.16 134 GLU B CA 1
ATOM 2181 C C . GLU B 1 134 ? -20.672 12.859 -3.15 1 46.16 134 GLU B C 1
ATOM 2183 O O . GLU B 1 134 ? -20.328 12.516 -2.016 1 46.16 134 GLU B O 1
ATOM 2188 N N . THR B 1 135 ? -20.547 14.125 -3.277 1 37.78 135 THR B N 1
ATOM 2189 C CA . THR B 1 135 ? -21.062 15.039 -2.271 1 37.78 135 THR B CA 1
ATOM 2190 C C . THR B 1 135 ? -22.578 14.891 -2.141 1 37.78 135 THR B C 1
ATOM 2192 O O . THR B 1 135 ? -23.297 14.852 -3.146 1 37.78 135 THR B O 1
ATOM 2195 N N . ASP B 1 136 ? -23.031 14.109 -1.26 1 33.78 136 ASP B N 1
ATOM 2196 C CA . ASP B 1 136 ? -24.453 14.227 -0.997 1 33.78 136 ASP B CA 1
ATOM 2197 C C . ASP B 1 136 ? -24.891 15.688 -0.981 1 33.78 136 ASP B C 1
ATOM 2199 O O . ASP B 1 136 ? -24.469 16.469 -0.12 1 33.78 136 ASP B O 1
ATOM 2203 N N . ASN B 1 137 ? -24.891 16.406 -2.037 1 29.59 137 ASN B N 1
ATOM 2204 C CA . ASN B 1 137 ? -25.844 17.516 -1.957 1 29.59 137 ASN B CA 1
ATOM 2205 C C . ASN B 1 137 ? -27.281 17 -1.885 1 29.59 137 ASN B C 1
ATOM 2207 O O . ASN B 1 137 ? -27.656 16.062 -2.586 1 29.59 137 ASN B O 1
#

Secondary structure (DSSP, 8-state):
-EEEEEEE-HHHHHTT-HHHHHHHHHTTTPEEEEEEEESS--HHHHHHHTGGGTTSTTHHHHHHHHTSS-EEEEEEEETTHHHHHHHHH--TTSTTSHHHHH--SSSS-SEEE--SHHHHHHHHHHH-TT-------/-EEEEEEE-HHHHHTT-HHHHHHHHHTTTPEEEEEEEESS--HHHHHHHTGGGTTSTTHHHHHHHHTSS-EEEEEEEETTHHHHHHHHH--TTSTTSHHHHH--SSSS-SEEE--SHHHHHHHHHHH-TT-------

Organism: Acanthamoeba polyphaga mimivirus (NCBI:txid212035)

Foldseek 3Di:
DAKKKKKFAFVCVVVVNVCVLVVLLVVVVWDWPDKDKDQFDDLVLLCQLCVVCVPPPCSVVLSCRRRVGMMMMIMTDDDVSQVVSCVQLDDCCDPPHQQVPPNDDDRRRRMDMQNDRVSRVSSCCSVPVVDPDPPPD/DAKKKKKFAFVCVVVVNVCVLVVLLVVVVWDWDDKDKDQFDDLVLLCQLCVVCCPPPCSVVLSCRRRVGMMMMIMTDDDVSQVVSCVQLDDCCDPPHQQVPPNDDDRRRRMDMQNDRVSRVSSCCSVPVVDPDPPPD

InterPro domains:
  IPR001564 Nucleoside diphosphate kinase [PR01243] (4-26)
  IPR001564 Nucleoside diphosphate kinase [PR01243] (49-68)
  IPR001564 Nucleoside diphosphate kinase [PR01243] (109-128)
  IPR023005 Nucleoside diphosphate kinase, active site [PS00469] (109-117)
  IPR034907 Nucleoside diphosphate kinase-like domain [PF00334] (2-132)
  IPR034907 Nucleoside diphosphate kinase-like domain [SM00562] (1-135)
  IPR036850 Nucleoside diphosphate kinase-like domain superfamily [G3DSA:3.30.70.141] (1-137)
  IPR036850 Nucleoside diphosphate kinase-like domain superfamily [SSF54919] (1-133)

Sequence (274 aa):
MQRTLVLIKPDAFERSLVAEIMGRIEKKNFKIVSMKF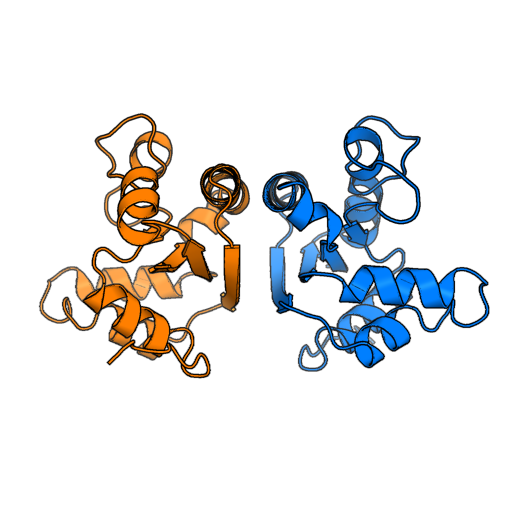WSKAPRNLIEQHYKEHSEQSYFNDNCDFMVSGPIISIVYEGTDAISKIRRLQGNILTPGTIRGDLANDIRENLIHASDSEDSAVDEISIWFPETKMETDNMQRTLVLIKPDAFERSLVAEIMGRIEKKNFKIVSMKFWSKAPRNLIEQHYKEHSEQSYFNDNCDFMVSGPIISIVYEGTDAISKIRRLQGNILTPGTIRGDLANDIRENLIHASDSEDSAVDEISIWFPETKMETDN

Radius of gyration: 19.12 Å; Cα contacts (8 Å, |Δi|>4): 505; chains: 2; bounding box: 47×59×46 Å

Nearest PDB structures (foldseek):
  3gp9-assembly2_B-3  TM=9.987E-01  e=2.660E-28  Acanthamoeba polyphaga mimivirus
  3evw-assembly1_A-2  TM=9.962E-01  e=1.301E-27  Acanthamoeba polyphaga mimivirus
  3fbc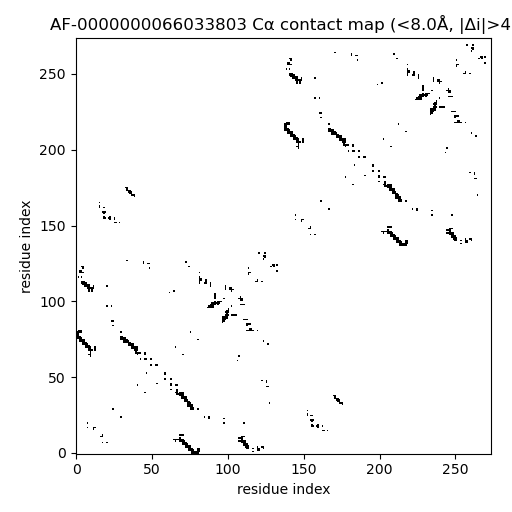-assembly2_D-3  TM=9.980E-01  e=2.492E-27  Acanthamoeba polyphaga mimivirus
  3fcw-assembly1_A-2  TM=9.988E-01  e=2.878E-27  Acanthamoeba polyphaga mimivirus
  3emt-assembly1_B  TM=9.895E-01  e=3.599E-26  Acanthamoeba polyphaga mimivirus

Solvent-accessible surface area (backbone atoms only — not comparable to full-atom values): 14714 Å² total; per-residue (Å²): 121,33,60,24,32,37,34,40,33,25,57,18,59,76,66,64,36,51,27,59,55,50,35,63,51,44,75,71,68,50,42,75,69,46,47,45,58,27,69,58,47,57,63,70,59,48,45,60,71,44,46,94,39,64,85,44,91,58,35,64,57,52,44,52,51,53,41,70,26,40,33,40,42,33,32,38,34,29,81,61,30,38,65,54,49,37,55,44,37,49,42,67,85,36,77,88,15,51,15,22,68,66,35,83,46,93,78,60,31,39,59,46,56,28,86,43,72,68,49,11,55,53,47,37,46,70,80,36,66,82,59,80,72,81,68,85,120,122,33,60,24,32,36,35,40,34,23,58,18,60,76,66,63,36,52,27,59,57,47,33,63,51,44,76,70,66,51,42,75,71,45,47,46,57,28,67,58,46,56,64,69,60,48,46,60,70,42,48,93,38,65,84,43,90,58,35,66,58,51,44,52,50,54,42,70,26,39,33,40,42,34,31,37,35,29,80,60,32,37,63,52,49,37,56,44,37,49,44,65,87,37,78,89,15,50,16,22,68,67,35,83,45,92,79,59,30,39,60,46,58,28,87,44,71,69,49,10,55,53,47,38,44,70,79,36,66,82,57,82,72,81,69,85,120